Protein AF-A0A9D1UTL4-F1 (afdb_monomer_lite)

Secondary structure (DSSP, 8-state):
-HHHHHHTTTT--EEES-SS-HHHHHHHHTT-S--EEESSS---TTS-EEEETT-EEETTEEES---SHHHHHHHHH-TT-HHHHHHHHHHHHS-EEE-S--TT-HHHHHHHHHHHHHT--SSPEEEEEEHHHHT--HHHHHHHHHHHHHHHHTTTPEEEEESSHHHHHHHHHHHTTTTSTT---HHHHHHHHHHHHHHTHHHHHHHHHHHHHHHHHHHHHHHTS-EEEEEEEEE-SSSEEEEEEETTB--SSGGGSPEEE-STT-SSHHHHHHHHTS-EEEEPP-BTTB--S-SEEEEEEEEE--SSS--EEEEEEEEEESS-HHHHHTTHHHHHHHHHHHHHHHHHHHHHHHH--

Sequence (357 aa):
VAGHFLASRDRTTLATLNFDTLLETAIIREGEPYVTAVHDGSRDPGEPAVHHLHGVVFDQTAYGPVVGFTDYAELVANEEAWQRQFLSAALAHGPLLLAGTSYRDPDIRHWLHLIFRDESPENPALVTVVREGLGLDRTVFGTVDTALASEWESIGLTALQMEDLADVALVIRELQHVSRSNYRAPQDRARQVWKSHARNFTTLQDRYGESLSVDAATVGALLDVVVHRATLWIANGEGHLARWATEGVRYRDVGYLKLVPTGHDSPWIAGEAIASEEVKLKDVERDVQVSPTWQSVLAIPIFVGDGEMPDFAGAVLTFGLSESAAGLLEREETWSTVVEELSTAWSARIGNLSFKH

Structure (mmCIF, N/CA/C/O backbone):
data_AF-A0A9D1UTL4-F1
#
_entry.id   AF-A0A9D1UTL4-F1
#
loop_
_atom_site.group_PDB
_atom_site.id
_atom_site.type_symbol
_atom_site.label_atom_id
_atom_site.label_alt_id
_atom_site.label_comp_id
_atom_site.label_asym_id
_atom_site.label_entity_id
_atom_site.label_seq_id
_atom_site.pdbx_PDB_ins_code
_atom_site.Cartn_x
_atom_site.Cartn_y
_atom_site.Cartn_z
_atom_site.occupancy
_atom_site.B_iso_or_equiv
_atom_site.auth_seq_id
_atom_site.auth_comp_id
_atom_site.auth_asym_id
_atom_site.auth_atom_id
_atom_site.pdbx_PDB_model_num
ATOM 1 N N . VAL A 1 1 ? 9.389 3.029 -3.034 1.00 75.81 1 VAL A N 1
ATOM 2 C CA . VAL A 1 1 ? 10.387 2.902 -4.130 1.00 75.81 1 VAL A CA 1
ATOM 3 C C . VAL A 1 1 ? 11.743 3.468 -3.724 1.00 75.81 1 VAL A C 1
ATOM 5 O O . VAL A 1 1 ? 12.683 2.690 -3.653 1.00 75.81 1 VAL A O 1
ATOM 8 N N . ALA A 1 2 ? 11.842 4.761 -3.384 1.00 80.00 2 ALA A N 1
ATOM 9 C CA . ALA A 1 2 ? 13.098 5.409 -2.981 1.00 80.00 2 ALA A CA 1
ATOM 10 C C . ALA A 1 2 ? 13.847 4.667 -1.855 1.00 80.00 2 ALA A C 1
ATOM 12 O O . ALA A 1 2 ? 14.965 4.215 -2.077 1.00 80.00 2 ALA A O 1
ATOM 13 N N . GLY A 1 3 ? 13.209 4.414 -0.705 1.00 78.00 3 GLY A N 1
ATOM 14 C CA . GLY A 1 3 ? 13.841 3.658 0.387 1.00 78.00 3 GLY A CA 1
ATOM 15 C C . GLY A 1 3 ? 14.320 2.247 -0.005 1.00 78.00 3 GLY A C 1
ATOM 16 O O . GLY A 1 3 ? 15.385 1.817 0.427 1.00 78.00 3 GLY A O 1
ATOM 17 N N . HIS A 1 4 ? 13.595 1.544 -0.889 1.00 80.31 4 HIS A N 1
ATOM 18 C CA . HIS A 1 4 ? 14.026 0.238 -1.412 1.00 80.31 4 HIS A CA 1
ATOM 19 C C . HIS A 1 4 ? 15.287 0.362 -2.278 1.00 80.31 4 HIS A C 1
ATOM 21 O O . HIS A 1 4 ? 16.242 -0.388 -2.089 1.00 80.31 4 HIS A O 1
ATOM 27 N N . PHE A 1 5 ? 15.307 1.328 -3.201 1.00 83.25 5 PHE A N 1
ATOM 28 C CA . PHE A 1 5 ? 16.488 1.612 -4.014 1.00 83.25 5 PHE A CA 1
ATOM 29 C C . PHE A 1 5 ? 17.695 1.943 -3.135 1.00 83.25 5 PHE A C 1
ATOM 31 O O . PHE A 1 5 ? 18.770 1.382 -3.328 1.00 83.25 5 PHE A O 1
ATOM 38 N N . LEU A 1 6 ? 17.510 2.777 -2.110 1.00 81.75 6 LEU A N 1
ATOM 39 C CA . LEU A 1 6 ? 18.598 3.168 -1.219 1.00 81.75 6 LEU A CA 1
ATOM 40 C C . LEU A 1 6 ? 19.122 2.035 -0.343 1.00 81.75 6 LEU A C 1
ATOM 42 O O . LEU A 1 6 ? 20.322 2.013 -0.074 1.00 81.75 6 LEU A O 1
ATOM 46 N N . ALA A 1 7 ? 18.273 1.084 0.046 1.00 81.56 7 ALA A N 1
ATOM 47 C CA . ALA A 1 7 ? 18.686 -0.101 0.792 1.00 81.56 7 ALA A CA 1
ATOM 48 C C . ALA A 1 7 ? 19.525 -1.087 -0.044 1.00 81.56 7 ALA A C 1
ATOM 50 O O . ALA A 1 7 ? 20.218 -1.928 0.526 1.00 81.56 7 ALA A O 1
ATOM 51 N N . SER A 1 8 ? 19.458 -1.012 -1.379 1.00 80.19 8 SER A N 1
ATOM 52 C CA . SER A 1 8 ? 20.077 -1.979 -2.299 1.00 80.19 8 SER A CA 1
ATOM 53 C C . SER A 1 8 ? 20.622 -1.326 -3.580 1.00 80.19 8 SER A C 1
ATOM 55 O O . SER A 1 8 ? 20.450 -1.859 -4.672 1.00 80.19 8 SER A O 1
ATOM 57 N N . ARG A 1 9 ? 21.311 -0.184 -3.470 1.00 78.44 9 ARG A N 1
ATOM 58 C CA . ARG A 1 9 ? 21.753 0.627 -4.633 1.00 78.44 9 ARG A CA 1
ATOM 59 C C . ARG A 1 9 ? 22.612 -0.127 -5.640 1.00 78.44 9 ARG A C 1
ATOM 61 O O . ARG A 1 9 ? 22.475 0.082 -6.838 1.00 78.44 9 ARG A O 1
ATOM 68 N N . ASP A 1 10 ? 23.453 -1.033 -5.154 1.00 79.94 10 ASP A N 1
ATOM 69 C CA . ASP A 1 10 ? 24.344 -1.836 -6.000 1.00 79.94 10 ASP A CA 1
ATOM 70 C C . ASP A 1 10 ? 23.616 -2.999 -6.695 1.00 79.94 10 ASP A C 1
ATOM 72 O O . ASP A 1 10 ? 24.207 -3.733 -7.484 1.00 79.94 10 ASP A O 1
ATOM 76 N N . ARG A 1 11 ? 22.337 -3.214 -6.365 1.00 82.19 11 ARG A N 1
ATOM 77 C CA . ARG A 1 11 ? 21.529 -4.356 -6.813 1.00 82.19 11 ARG A CA 1
ATOM 78 C C . ARG A 1 11 ? 20.207 -3.951 -7.462 1.00 82.19 11 ARG A C 1
ATOM 80 O O . ARG A 1 11 ? 19.531 -4.816 -8.010 1.00 82.19 11 ARG A O 1
ATOM 87 N N . THR A 1 12 ? 19.853 -2.669 -7.415 1.00 87.62 12 THR A N 1
ATOM 88 C CA . THR A 1 12 ? 18.599 -2.133 -7.944 1.00 87.62 12 THR A CA 1
ATOM 89 C C . THR A 1 12 ? 18.900 -0.983 -8.891 1.00 87.62 12 THR A C 1
ATOM 91 O O . THR A 1 12 ? 19.588 -0.033 -8.532 1.00 87.62 12 THR A O 1
ATOM 94 N N . THR A 1 13 ? 18.339 -1.045 -10.096 1.00 90.00 13 THR A N 1
ATOM 95 C CA . THR A 1 13 ? 18.372 0.059 -11.061 1.00 90.00 13 THR A CA 1
ATOM 96 C C . THR A 1 13 ? 16.976 0.655 -11.180 1.00 90.00 13 THR A C 1
ATOM 98 O O . THR A 1 13 ? 15.998 -0.086 -11.254 1.00 90.00 13 THR A O 1
ATOM 101 N N . LEU A 1 14 ? 16.878 1.987 -11.192 1.00 92.50 14 LEU A N 1
ATOM 102 C CA . LEU A 1 14 ? 15.622 2.699 -11.412 1.00 92.50 14 LEU A CA 1
ATOM 103 C C . LEU A 1 14 ? 15.588 3.320 -12.806 1.00 92.50 14 LEU A C 1
ATOM 105 O O . LEU A 1 14 ? 16.555 3.949 -13.246 1.00 92.50 14 LEU A O 1
ATOM 109 N N . ALA A 1 15 ? 14.447 3.162 -13.465 1.00 92.75 15 ALA A N 1
ATOM 110 C CA . ALA A 1 15 ? 14.126 3.802 -14.727 1.00 92.75 15 ALA A CA 1
ATOM 111 C C . ALA A 1 15 ? 12.668 4.266 -14.721 1.00 92.75 15 ALA A C 1
ATOM 113 O O . ALA A 1 15 ? 11.835 3.703 -14.007 1.00 92.75 15 ALA A O 1
ATOM 114 N N . THR A 1 16 ? 12.368 5.288 -15.512 1.00 92.56 16 THR A N 1
ATOM 115 C CA . THR A 1 16 ? 11.032 5.859 -15.642 1.00 92.56 16 THR A CA 1
ATOM 116 C C . THR A 1 16 ? 10.752 6.281 -17.081 1.00 92.56 16 THR A C 1
ATOM 118 O O . THR A 1 16 ? 11.655 6.654 -17.832 1.00 92.56 16 THR A O 1
ATOM 121 N N . LEU A 1 17 ? 9.476 6.207 -17.452 1.00 90.19 17 LEU A N 1
ATOM 122 C CA . LEU A 1 17 ? 8.930 6.780 -18.685 1.00 90.19 17 LEU A CA 1
ATOM 123 C C . LEU A 1 17 ? 8.357 8.188 -18.444 1.00 90.19 17 LEU A C 1
ATOM 125 O O . LEU A 1 17 ? 7.954 8.857 -19.393 1.00 90.19 17 LEU A O 1
ATOM 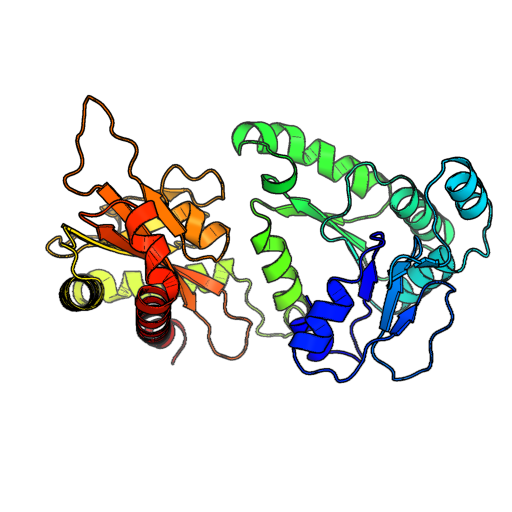129 N N . ASN A 1 18 ? 8.299 8.628 -17.181 1.00 90.81 18 ASN A N 1
ATOM 130 C CA . ASN A 1 18 ? 7.806 9.947 -16.807 1.00 90.81 18 ASN A CA 1
ATOM 131 C C . ASN A 1 18 ? 8.882 11.015 -17.013 1.00 90.81 18 ASN A C 1
ATOM 133 O O . ASN A 1 18 ? 10.076 10.780 -16.815 1.00 90.81 18 ASN A O 1
ATOM 137 N N . PHE A 1 19 ? 8.421 12.222 -17.330 1.00 92.31 19 PHE A N 1
ATOM 138 C CA . PHE A 1 19 ? 9.279 13.394 -17.466 1.00 92.31 19 PHE A CA 1
ATOM 139 C C . PHE A 1 19 ? 9.577 14.082 -16.130 1.00 92.31 19 PHE A C 1
ATOM 141 O O . PHE A 1 19 ? 10.543 14.826 -16.041 1.00 92.31 19 PHE A O 1
ATOM 148 N N . ASP A 1 20 ? 8.731 13.912 -15.113 1.00 93.38 20 ASP A N 1
ATOM 149 C CA . ASP A 1 20 ? 8.904 14.580 -13.821 1.00 93.38 20 ASP A CA 1
ATOM 150 C C . ASP A 1 20 ? 10.096 14.037 -13.021 1.00 93.38 20 ASP A C 1
ATOM 152 O O . ASP A 1 20 ? 10.583 12.942 -13.284 1.00 93.38 20 ASP A O 1
ATOM 156 N N . THR A 1 21 ? 10.529 14.799 -12.011 1.00 93.75 21 THR A N 1
ATOM 157 C CA . THR A 1 21 ? 11.628 14.415 -11.114 1.00 93.75 21 THR A CA 1
ATOM 158 C C . THR A 1 21 ? 11.151 13.936 -9.735 1.00 93.75 21 THR A C 1
ATOM 160 O O . THR A 1 21 ? 11.757 14.245 -8.694 1.00 93.75 21 THR A O 1
ATOM 163 N N . LEU A 1 22 ? 9.990 13.268 -9.668 1.00 94.25 22 LEU A N 1
ATOM 164 C CA . LEU A 1 22 ? 9.414 12.830 -8.391 1.00 94.25 22 LEU A CA 1
ATOM 165 C C . LEU A 1 22 ? 10.248 11.725 -7.728 1.00 94.25 22 LEU A C 1
ATOM 167 O O . LEU A 1 22 ? 10.332 11.692 -6.498 1.00 94.25 22 LEU A O 1
ATOM 171 N N . LEU A 1 23 ? 10.889 10.850 -8.511 1.00 93.31 23 LEU A N 1
ATOM 172 C CA . LEU A 1 23 ? 11.733 9.769 -7.989 1.00 93.31 23 LEU A CA 1
ATOM 173 C C . LEU A 1 23 ? 13.007 10.313 -7.338 1.00 93.31 23 LEU A C 1
ATOM 175 O O . LEU A 1 23 ? 13.332 9.928 -6.216 1.00 93.31 23 LEU A O 1
ATOM 179 N N . GLU A 1 24 ? 13.682 11.250 -7.993 1.00 94.56 24 GLU A N 1
ATOM 180 C CA . GLU A 1 24 ? 14.863 11.963 -7.501 1.00 94.56 24 GLU A CA 1
ATOM 181 C C . GLU A 1 24 ? 14.506 12.727 -6.233 1.00 94.56 24 GLU A C 1
ATOM 183 O O . GLU A 1 24 ? 15.188 12.604 -5.219 1.00 94.56 24 GLU A O 1
ATOM 188 N N . THR A 1 25 ? 13.389 13.462 -6.259 1.00 93.81 25 THR A N 1
ATOM 189 C CA . THR A 1 25 ? 12.901 14.211 -5.095 1.00 93.81 25 THR A CA 1
ATOM 190 C C . THR A 1 25 ? 12.644 13.282 -3.910 1.00 93.81 25 THR A C 1
ATOM 192 O O . THR A 1 25 ? 13.018 13.606 -2.783 1.00 93.81 25 THR A O 1
ATOM 195 N N . ALA A 1 26 ? 12.022 12.123 -4.143 1.00 92.81 26 ALA A N 1
ATOM 196 C CA . ALA A 1 26 ? 11.783 11.133 -3.100 1.00 92.81 26 ALA A CA 1
ATOM 197 C C . ALA A 1 26 ? 13.098 10.558 -2.553 1.00 92.81 26 ALA A C 1
ATOM 199 O O . ALA A 1 26 ? 13.258 10.461 -1.343 1.00 92.81 26 ALA A O 1
ATOM 200 N N . ILE A 1 27 ? 14.059 10.230 -3.417 1.00 92.25 27 ILE A N 1
ATOM 201 C CA . ILE A 1 27 ? 15.370 9.717 -3.002 1.00 92.25 27 ILE A CA 1
ATOM 202 C C . ILE A 1 27 ? 16.149 10.752 -2.175 1.00 92.25 27 ILE A C 1
ATOM 204 O O . ILE A 1 27 ? 16.712 10.406 -1.137 1.00 92.25 27 ILE A O 1
ATOM 208 N N . ILE A 1 28 ? 16.142 12.020 -2.586 1.00 93.19 28 ILE A N 1
ATOM 209 C CA . ILE A 1 28 ? 16.798 13.107 -1.847 1.00 93.19 28 ILE A CA 1
ATOM 210 C C . ILE A 1 28 ? 16.155 13.284 -0.464 1.00 93.19 28 ILE A C 1
ATOM 212 O O . ILE A 1 28 ? 16.852 13.422 0.540 1.00 93.19 28 ILE A O 1
ATOM 216 N N . ARG A 1 29 ? 14.819 13.221 -0.379 1.00 92.88 29 ARG A N 1
ATOM 217 C CA . ARG A 1 29 ? 14.088 13.298 0.901 1.00 92.88 29 ARG A CA 1
ATOM 218 C C . ARG A 1 29 ? 14.409 12.146 1.854 1.00 92.88 29 ARG A C 1
ATOM 220 O O . ARG A 1 29 ? 14.401 12.358 3.060 1.00 92.88 29 ARG A O 1
ATOM 227 N N . GLU A 1 30 ? 14.714 10.965 1.326 1.00 89.44 30 GLU A N 1
ATOM 228 C CA . GLU A 1 30 ? 15.122 9.784 2.103 1.00 89.44 30 GLU A CA 1
ATOM 229 C C . GLU A 1 30 ? 16.583 9.851 2.595 1.00 89.44 30 GLU A C 1
ATOM 231 O O . GLU A 1 30 ? 17.040 8.962 3.313 1.00 89.44 30 GLU A O 1
ATOM 236 N N . GLY A 1 31 ? 17.323 10.911 2.249 1.00 88.62 31 GLY A N 1
ATOM 237 C CA . GLY A 1 31 ? 18.634 11.211 2.826 1.00 88.62 31 GLY A CA 1
ATOM 238 C C . GLY A 1 31 ? 19.794 11.235 1.836 1.00 88.62 31 GLY A C 1
ATOM 239 O O . GLY A 1 31 ? 20.930 11.439 2.265 1.00 88.62 31 GLY A O 1
ATOM 240 N N . GLU A 1 32 ? 19.545 11.063 0.535 1.00 90.38 32 GLU A N 1
ATOM 241 C CA . GLU A 1 32 ? 20.601 11.252 -0.459 1.00 90.38 32 GLU A CA 1
ATOM 242 C C . GLU A 1 32 ? 20.912 12.725 -0.719 1.00 90.38 32 GLU A C 1
ATOM 244 O O . GLU A 1 32 ? 19.997 13.529 -0.892 1.00 90.38 32 GLU A O 1
ATOM 249 N N . PRO A 1 33 ? 22.200 13.101 -0.816 1.00 89.25 33 PRO A N 1
ATOM 250 C CA . PRO A 1 33 ? 22.572 14.485 -1.080 1.00 89.25 33 PRO A CA 1
ATOM 251 C C . PRO A 1 33 ? 22.254 14.918 -2.517 1.00 89.25 33 PRO A C 1
ATOM 253 O O . PRO A 1 33 ? 21.989 16.096 -2.750 1.00 89.25 33 PRO A O 1
ATOM 256 N N . TYR A 1 34 ? 22.308 13.993 -3.478 1.00 90.44 34 TYR A N 1
ATOM 257 C CA . TYR A 1 34 ? 22.000 14.235 -4.885 1.00 90.44 34 TYR A CA 1
ATOM 258 C C . TYR A 1 34 ? 21.616 12.927 -5.588 1.00 90.44 34 TYR A C 1
ATOM 260 O O . TYR A 1 34 ? 21.929 11.841 -5.101 1.00 90.44 34 TYR A O 1
ATOM 268 N N . VAL A 1 35 ? 20.945 13.046 -6.735 1.00 91.94 35 VAL A N 1
ATOM 269 C CA . VAL A 1 35 ? 20.617 11.946 -7.655 1.00 91.94 35 VAL A CA 1
ATOM 270 C C . VAL A 1 35 ? 20.725 12.464 -9.078 1.00 91.94 35 VAL A C 1
ATOM 272 O O . VAL A 1 35 ? 20.252 13.563 -9.370 1.00 91.94 35 VAL A O 1
ATOM 275 N N . THR A 1 36 ? 21.324 11.672 -9.958 1.00 91.94 36 THR A N 1
ATOM 276 C CA . THR A 1 36 ? 21.498 12.026 -11.367 1.00 91.94 36 THR A CA 1
ATOM 277 C C . THR A 1 36 ? 20.296 11.557 -12.190 1.00 91.94 36 THR A C 1
ATOM 279 O O . THR A 1 36 ? 19.975 10.368 -12.212 1.00 91.94 36 THR A O 1
ATOM 282 N N . ALA A 1 37 ? 19.645 12.485 -12.894 1.00 92.56 37 ALA A N 1
ATOM 283 C CA . ALA A 1 37 ? 18.620 12.175 -13.889 1.00 92.56 37 ALA A CA 1
ATOM 284 C C . ALA A 1 37 ? 19.293 11.870 -15.239 1.00 92.56 37 ALA A C 1
ATOM 286 O O . ALA A 1 37 ? 19.763 12.773 -15.932 1.00 92.56 37 ALA A O 1
ATOM 287 N N . VAL A 1 38 ? 19.373 10.592 -15.603 1.00 92.06 38 VAL A N 1
ATOM 288 C CA . VAL A 1 38 ? 20.045 10.118 -16.824 1.00 92.06 38 VAL A CA 1
ATOM 289 C C . VAL A 1 38 ? 19.049 10.109 -17.979 1.00 92.06 38 VAL A C 1
ATOM 291 O O . VAL A 1 38 ? 18.067 9.376 -17.926 1.00 92.06 38 VAL A O 1
ATOM 294 N N . HIS A 1 39 ? 19.302 10.881 -19.037 1.00 90.50 39 HIS A N 1
ATOM 295 C CA . HIS A 1 39 ? 18.394 11.002 -20.193 1.00 90.50 39 HIS A CA 1
ATOM 296 C C . HIS A 1 39 ? 19.061 10.717 -21.553 1.00 90.50 39 HIS A C 1
ATOM 298 O O . HIS A 1 39 ? 18.413 10.809 -22.594 1.00 90.50 39 HIS A O 1
ATOM 304 N N . ASP A 1 40 ? 20.356 10.406 -21.573 1.00 86.56 40 ASP A N 1
ATOM 305 C CA . ASP A 1 40 ? 21.143 10.161 -22.792 1.00 86.56 40 ASP A CA 1
ATOM 306 C C . ASP A 1 40 ? 21.878 8.808 -22.779 1.00 86.56 40 ASP A C 1
ATOM 308 O O . ASP A 1 40 ? 22.707 8.531 -23.644 1.00 86.56 40 ASP A O 1
ATOM 312 N N . GLY A 1 41 ? 21.578 7.962 -21.789 1.00 81.44 41 GLY A N 1
ATOM 313 C CA . GLY A 1 41 ? 22.221 6.665 -21.588 1.00 81.44 41 GLY A CA 1
ATOM 314 C C . GLY A 1 41 ? 23.618 6.729 -20.967 1.00 81.44 41 GLY A C 1
ATOM 315 O O . GLY A 1 41 ? 24.204 5.677 -20.708 1.00 81.44 41 GLY A O 1
ATOM 316 N N . SER A 1 42 ? 24.153 7.921 -20.688 1.00 81.81 42 SER A N 1
ATOM 317 C CA . SER A 1 42 ? 25.437 8.081 -20.010 1.00 81.81 42 SER A CA 1
ATOM 318 C C . SER A 1 42 ? 25.245 8.196 -18.494 1.00 81.81 42 SER A C 1
ATOM 320 O O . SER A 1 42 ? 24.465 9.004 -17.996 1.00 81.81 42 SER A O 1
ATOM 322 N N . ARG A 1 43 ? 25.939 7.339 -17.738 1.00 80.44 43 ARG A N 1
ATOM 323 C CA . ARG A 1 43 ? 25.925 7.346 -16.271 1.00 80.44 43 ARG A CA 1
ATOM 324 C C . ARG A 1 43 ? 27.345 7.238 -15.739 1.00 80.44 43 ARG A C 1
ATOM 326 O O . ARG A 1 43 ? 28.087 6.342 -16.146 1.00 80.44 43 ARG A O 1
ATOM 333 N N . ASP A 1 44 ? 27.664 8.071 -14.755 1.00 74.38 44 ASP A N 1
ATOM 334 C CA . ASP A 1 44 ? 28.883 7.919 -13.971 1.00 74.38 44 ASP A CA 1
ATOM 335 C C . ASP A 1 44 ? 28.767 6.714 -13.010 1.00 74.38 44 ASP A C 1
ATOM 337 O O . ASP A 1 44 ? 27.796 6.597 -12.248 1.00 74.38 44 ASP A O 1
ATOM 341 N N . PRO A 1 45 ? 29.721 5.761 -13.044 1.00 74.19 45 PRO A N 1
ATOM 342 C CA . PRO A 1 45 ? 29.671 4.581 -12.189 1.00 74.19 45 PRO A CA 1
ATOM 343 C C . PRO A 1 45 ? 29.647 4.941 -10.699 1.00 74.19 45 PRO A C 1
ATOM 345 O O . PRO A 1 45 ? 30.464 5.723 -10.223 1.00 74.19 45 PRO A O 1
ATOM 348 N N . GLY A 1 46 ? 28.754 4.299 -9.942 1.00 74.00 46 GLY A N 1
ATOM 349 C CA . GLY A 1 46 ? 28.675 4.449 -8.484 1.00 74.00 46 GLY A CA 1
ATOM 350 C C . GLY A 1 46 ? 27.812 5.614 -7.990 1.00 74.00 46 GLY A C 1
ATOM 351 O O . GLY A 1 46 ? 27.538 5.678 -6.794 1.00 74.00 46 GLY A O 1
ATOM 352 N N . GLU A 1 47 ? 27.320 6.485 -8.874 1.00 84.25 47 GLU A N 1
ATOM 353 C CA . GLU A 1 47 ? 26.396 7.557 -8.486 1.00 84.25 47 GLU A CA 1
ATOM 354 C C . GLU A 1 47 ? 24.935 7.080 -8.498 1.00 84.25 47 GLU A C 1
ATOM 356 O O . GLU A 1 47 ? 24.549 6.323 -9.401 1.00 84.25 47 GLU A O 1
ATOM 361 N N . PRO A 1 48 ? 24.096 7.481 -7.524 1.00 87.00 48 PRO A N 1
ATOM 362 C CA . PRO A 1 48 ? 22.667 7.185 -7.552 1.00 87.00 48 PRO A CA 1
ATOM 363 C C . PRO A 1 48 ? 22.023 7.865 -8.764 1.00 87.00 48 PRO A C 1
ATOM 365 O O . PRO A 1 48 ? 22.159 9.072 -8.956 1.00 87.00 48 PRO A O 1
ATOM 368 N N . ALA A 1 49 ? 21.316 7.085 -9.581 1.00 92.12 49 ALA A N 1
ATOM 369 C CA . ALA A 1 49 ? 20.761 7.567 -10.837 1.00 92.12 49 ALA A CA 1
ATOM 370 C C . ALA A 1 49 ? 19.370 6.999 -11.116 1.00 92.12 49 ALA A C 1
ATOM 372 O O . ALA A 1 49 ? 19.079 5.841 -10.794 1.00 92.12 49 ALA A O 1
ATOM 373 N N . VAL A 1 50 ? 18.552 7.809 -11.778 1.00 94.12 50 VAL A N 1
ATOM 374 C CA . VAL A 1 50 ? 17.254 7.430 -12.339 1.00 94.12 50 VAL A CA 1
ATOM 375 C C . VAL A 1 50 ? 17.331 7.622 -13.851 1.00 94.12 50 VAL A C 1
ATOM 377 O O . VAL A 1 50 ? 17.722 8.682 -14.332 1.00 94.12 50 VAL A O 1
ATOM 380 N N . HIS A 1 51 ? 16.996 6.579 -14.608 1.00 94.25 51 HIS A N 1
ATOM 381 C CA . HIS A 1 51 ? 17.096 6.592 -16.068 1.00 94.25 51 HIS A CA 1
ATOM 382 C C . HIS A 1 51 ? 15.749 6.988 -16.682 1.00 94.25 51 HIS A C 1
ATOM 384 O O . HIS A 1 51 ? 14.784 6.228 -16.614 1.00 94.25 51 HIS A O 1
ATOM 390 N N . HIS A 1 52 ? 15.676 8.164 -17.294 1.00 94.06 52 HIS A N 1
ATOM 391 C CA . HIS A 1 52 ? 14.493 8.677 -17.977 1.00 94.06 52 HIS A CA 1
ATOM 392 C C . HIS A 1 52 ? 14.497 8.258 -19.444 1.00 94.06 52 HIS A C 1
ATOM 394 O O . HIS A 1 52 ? 15.121 8.901 -20.289 1.00 94.06 52 HIS A O 1
ATOM 400 N N . LEU A 1 53 ? 13.780 7.184 -19.769 1.00 91.56 53 LEU A N 1
ATOM 401 C CA . LEU A 1 53 ? 13.787 6.622 -21.124 1.00 91.56 53 LEU A CA 1
ATOM 402 C C . LEU A 1 53 ? 13.091 7.542 -22.147 1.00 91.56 53 LEU A C 1
ATOM 404 O O . LEU A 1 53 ? 13.420 7.495 -23.332 1.00 91.56 53 LEU A O 1
ATOM 408 N N . HIS A 1 54 ? 12.178 8.405 -21.687 1.00 90.31 54 HIS A N 1
ATOM 409 C CA . HIS A 1 54 ? 11.511 9.436 -22.496 1.00 90.31 54 HIS A CA 1
ATOM 410 C C . HIS A 1 54 ? 12.097 10.840 -22.305 1.00 90.31 54 HIS A C 1
ATOM 412 O O . HIS A 1 54 ? 11.532 11.814 -22.796 1.00 90.31 54 HIS A O 1
ATOM 418 N N . GLY A 1 55 ? 13.223 10.965 -21.605 1.00 90.94 55 GLY A N 1
ATOM 419 C CA . GLY A 1 55 ? 13.769 12.260 -21.219 1.00 90.94 55 GLY A CA 1
ATOM 420 C C . GLY A 1 55 ? 13.121 12.841 -19.963 1.00 90.94 55 GLY A C 1
ATOM 421 O O . GLY A 1 55 ? 12.198 12.273 -19.380 1.00 90.94 55 GLY A O 1
ATOM 422 N N . VAL A 1 56 ? 13.643 13.982 -19.524 1.00 93.94 56 VAL A N 1
ATOM 423 C CA . VAL A 1 56 ? 13.333 14.584 -18.219 1.00 93.94 56 VAL A CA 1
ATOM 424 C C . VAL A 1 56 ? 12.980 16.060 -18.365 1.00 93.94 56 VAL A C 1
ATOM 426 O O . VAL A 1 56 ? 13.534 16.771 -19.203 1.00 93.94 56 VAL A O 1
ATOM 429 N N . VAL A 1 57 ? 12.053 16.532 -17.541 1.00 92.31 57 VAL A N 1
ATOM 430 C CA . VAL A 1 57 ? 11.697 17.937 -17.375 1.00 92.31 57 VAL A CA 1
ATOM 431 C C . VAL A 1 57 ? 12.130 18.370 -15.983 1.00 92.31 57 VAL A C 1
ATOM 433 O O . VAL A 1 57 ? 11.553 17.963 -14.978 1.00 92.31 57 VAL A O 1
ATOM 436 N N . PHE A 1 58 ? 13.133 19.237 -15.935 1.00 86.88 58 PHE A N 1
ATOM 437 C CA . PHE A 1 58 ? 13.684 19.789 -14.703 1.00 86.88 58 PHE A CA 1
ATOM 438 C C . PHE A 1 58 ? 13.934 21.289 -14.884 1.00 86.88 58 PHE A C 1
ATOM 440 O O . PHE A 1 58 ? 14.305 21.727 -15.971 1.00 86.88 58 PHE A O 1
ATOM 447 N N . ASP A 1 59 ? 13.662 22.094 -13.851 1.00 83.38 59 ASP A N 1
ATOM 448 C CA . ASP A 1 59 ? 13.795 23.560 -13.890 1.00 83.38 59 ASP A CA 1
ATOM 449 C C . ASP A 1 59 ? 13.147 24.214 -15.128 1.00 83.38 59 ASP A C 1
ATOM 451 O O . ASP A 1 59 ? 13.725 25.064 -15.804 1.00 83.38 59 ASP A O 1
ATOM 455 N N . GLN A 1 60 ? 11.914 23.792 -15.443 1.00 83.88 60 GLN A N 1
ATOM 456 C CA . GLN A 1 60 ? 11.130 24.263 -16.601 1.00 83.88 60 GLN A CA 1
ATOM 457 C C . GLN A 1 60 ? 11.784 23.996 -17.971 1.00 83.88 60 GLN A C 1
ATOM 459 O O . GLN A 1 60 ? 11.336 24.535 -18.983 1.00 83.88 60 GLN A O 1
ATOM 464 N N . THR A 1 61 ? 12.812 23.147 -18.022 1.00 88.12 61 THR A N 1
ATOM 465 C CA . THR A 1 61 ? 13.544 22.785 -19.237 1.00 88.12 61 THR A CA 1
ATOM 466 C C . THR A 1 61 ? 13.383 21.294 -19.514 1.00 88.12 61 THR A C 1
ATOM 468 O O . THR A 1 61 ? 13.485 20.475 -18.605 1.00 88.12 61 THR A O 1
ATOM 471 N N . ALA A 1 62 ? 13.109 20.937 -20.771 1.00 89.75 62 ALA A N 1
ATOM 472 C CA . ALA A 1 62 ? 12.999 19.549 -21.212 1.00 89.75 62 ALA A CA 1
ATOM 473 C C . ALA A 1 62 ? 14.316 19.078 -21.847 1.00 89.75 62 ALA A C 1
ATOM 475 O O . ALA A 1 62 ? 14.849 19.745 -22.736 1.00 89.75 62 ALA A O 1
ATOM 476 N N . TYR A 1 63 ? 14.802 17.914 -21.428 1.00 88.81 63 TYR A N 1
ATOM 477 C CA . TYR A 1 63 ? 16.044 17.300 -21.889 1.00 88.81 63 TYR A CA 1
ATOM 478 C C . TYR A 1 63 ? 15.746 15.952 -22.544 1.00 88.81 63 TYR A C 1
ATOM 480 O O . TYR A 1 63 ? 15.208 15.052 -21.903 1.00 88.81 63 TYR A O 1
ATOM 488 N N . GLY A 1 64 ? 16.074 15.838 -23.836 1.00 82.62 64 GLY A N 1
ATOM 489 C CA . GLY A 1 64 ? 15.809 14.644 -24.647 1.00 82.62 64 GLY A CA 1
ATOM 490 C C . GLY A 1 64 ? 14.346 14.172 -24.657 1.00 82.62 64 GLY A C 1
ATOM 491 O O . GLY A 1 64 ? 14.140 12.965 -24.552 1.00 82.62 64 GLY A O 1
ATOM 492 N N . PRO A 1 65 ? 13.336 15.067 -24.728 1.00 86.31 65 PRO A N 1
ATOM 493 C CA . PRO A 1 65 ? 11.947 14.661 -24.572 1.00 86.31 65 PRO A CA 1
ATOM 494 C C . PRO A 1 65 ? 11.484 13.801 -25.753 1.00 86.31 65 PRO A C 1
ATOM 496 O O . PRO A 1 65 ? 11.612 14.202 -26.909 1.00 86.31 65 PRO A O 1
ATOM 499 N N . VAL A 1 66 ? 10.891 12.652 -25.445 1.00 84.00 66 VAL A N 1
ATOM 500 C CA . VAL A 1 66 ? 10.234 11.759 -26.403 1.00 84.00 66 VAL A CA 1
ATOM 501 C C . VAL A 1 66 ? 8.729 11.901 -26.213 1.00 84.00 66 VAL A C 1
ATOM 503 O O . VAL A 1 66 ? 8.182 11.406 -25.231 1.00 84.00 66 VAL A O 1
ATOM 506 N N . VAL A 1 67 ? 8.059 12.633 -27.106 1.00 80.19 67 VAL A N 1
ATOM 507 C CA . VAL A 1 67 ? 6.656 13.048 -26.889 1.00 80.19 67 VAL A CA 1
ATOM 508 C C . VAL A 1 67 ? 5.768 12.701 -28.077 1.00 80.19 67 VAL A C 1
ATOM 510 O O . VAL A 1 67 ? 4.586 12.390 -27.910 1.00 80.19 67 VAL A O 1
ATOM 513 N N . GLY A 1 68 ? 6.297 12.821 -29.294 1.00 78.12 68 GLY A N 1
ATOM 514 C CA . GLY A 1 68 ? 5.532 12.674 -30.523 1.00 78.12 68 GLY A CA 1
ATOM 515 C C . GLY A 1 68 ? 5.663 11.294 -31.158 1.00 78.12 68 GLY A C 1
ATOM 516 O O . GLY A 1 68 ? 6.679 10.623 -31.038 1.00 78.12 68 GLY A O 1
ATOM 517 N N . PHE A 1 69 ? 4.657 10.922 -31.957 1.00 74.94 69 PHE A N 1
ATOM 518 C CA . PHE A 1 69 ? 4.673 9.710 -32.790 1.00 74.94 69 PHE A CA 1
ATOM 519 C C . PHE A 1 69 ? 5.945 9.563 -33.638 1.00 74.94 69 PHE A C 1
ATOM 521 O O . PHE A 1 69 ? 6.429 8.452 -33.821 1.00 74.94 69 PHE A O 1
ATOM 528 N N . THR A 1 70 ? 6.485 10.669 -34.157 1.00 80.50 70 THR A N 1
ATOM 529 C CA . THR A 1 70 ? 7.727 10.653 -34.939 1.00 80.50 70 THR A CA 1
ATOM 530 C C . THR A 1 70 ? 8.929 10.268 -34.081 1.00 80.50 70 THR A C 1
ATOM 532 O O . THR A 1 70 ? 9.680 9.392 -34.493 1.00 80.50 70 THR A O 1
ATOM 535 N N . ASP A 1 71 ? 9.065 10.847 -32.883 1.00 79.88 71 ASP A N 1
ATOM 536 C CA . ASP A 1 71 ? 10.150 10.522 -31.947 1.00 79.88 71 ASP A CA 1
ATOM 537 C C . ASP A 1 71 ? 10.098 9.031 -31.576 1.00 79.88 71 ASP A C 1
ATOM 539 O O . ASP A 1 71 ? 11.113 8.335 -31.591 1.00 79.88 71 ASP A O 1
ATOM 543 N N . TYR A 1 72 ? 8.888 8.516 -31.334 1.00 76.94 72 TYR A N 1
ATOM 544 C CA . TYR A 1 72 ? 8.651 7.097 -31.071 1.00 76.94 72 TYR A CA 1
ATOM 545 C C . TYR A 1 72 ? 9.032 6.217 -32.262 1.00 76.94 72 TYR A C 1
ATOM 547 O O . TYR A 1 72 ? 9.752 5.234 -32.104 1.00 76.94 72 TYR A O 1
ATOM 555 N N . ALA A 1 73 ? 8.592 6.571 -33.472 1.00 78.44 73 ALA A N 1
ATOM 556 C CA . ALA A 1 73 ? 8.915 5.817 -34.678 1.00 78.44 73 ALA A CA 1
ATOM 557 C C . ALA A 1 73 ? 10.428 5.787 -34.951 1.00 78.44 73 ALA A C 1
ATOM 559 O O . ALA A 1 73 ? 10.948 4.751 -35.365 1.00 78.44 73 ALA A O 1
ATOM 560 N N . GLU A 1 74 ? 11.135 6.890 -34.697 1.00 83.19 74 GLU A N 1
ATOM 561 C CA . GLU A 1 74 ? 12.591 6.975 -34.826 1.00 83.19 74 GLU A CA 1
ATOM 562 C C . GLU A 1 74 ? 13.310 6.115 -33.781 1.00 83.19 74 GLU A C 1
ATOM 564 O O . GLU A 1 74 ? 14.216 5.360 -34.137 1.00 83.19 74 GLU A O 1
ATOM 569 N N . LEU A 1 75 ? 12.882 6.156 -32.516 1.00 81.38 75 LEU A N 1
ATOM 570 C CA . LEU A 1 75 ? 13.456 5.324 -31.452 1.00 81.38 75 LEU A CA 1
ATOM 571 C C . LEU A 1 75 ? 13.203 3.836 -31.663 1.00 81.38 75 LEU A C 1
ATOM 573 O O . LEU A 1 75 ? 14.086 3.020 -31.421 1.00 81.38 75 LEU A O 1
ATOM 577 N N . VAL A 1 76 ? 12.005 3.476 -32.117 1.00 77.75 76 VAL A N 1
ATOM 578 C CA . VAL A 1 76 ? 11.636 2.092 -32.427 1.00 77.75 76 VAL A CA 1
ATOM 579 C C . VAL A 1 76 ? 12.418 1.569 -33.634 1.00 77.75 76 VAL A C 1
ATOM 581 O O . VAL A 1 76 ? 12.854 0.419 -33.629 1.00 77.75 76 VAL A O 1
ATOM 584 N N . ALA A 1 77 ? 12.623 2.397 -34.660 1.00 81.50 77 ALA A N 1
ATOM 585 C CA . ALA A 1 77 ? 13.406 2.019 -35.835 1.00 81.50 77 ALA A CA 1
ATOM 586 C C . ALA A 1 77 ? 14.917 1.947 -35.555 1.00 81.50 77 ALA A C 1
ATOM 588 O O . ALA A 1 77 ? 15.646 1.294 -36.305 1.00 81.50 77 ALA A O 1
ATOM 589 N N . ASN A 1 78 ? 15.398 2.618 -34.507 1.00 84.19 78 A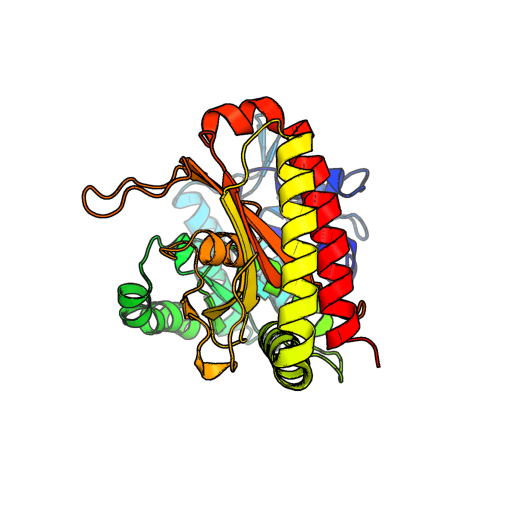SN A N 1
ATOM 590 C CA . ASN A 1 78 ? 16.804 2.629 -34.139 1.00 84.19 78 ASN A CA 1
ATOM 591 C C . ASN A 1 78 ? 17.160 1.437 -33.236 1.00 84.19 78 ASN A C 1
ATOM 593 O O . ASN A 1 78 ? 16.986 1.477 -32.019 1.00 84.19 78 ASN A O 1
ATOM 597 N N . GLU A 1 79 ? 17.734 0.386 -33.825 1.00 78.50 79 GLU A N 1
ATOM 598 C CA . GLU A 1 79 ? 18.225 -0.782 -33.077 1.00 78.50 79 GLU A CA 1
ATOM 599 C C . GLU A 1 79 ? 19.319 -0.431 -32.054 1.00 78.50 79 GLU A C 1
ATOM 601 O O . GLU A 1 79 ? 19.475 -1.137 -31.057 1.00 78.50 79 GLU A O 1
ATOM 606 N N . GLU A 1 80 ? 20.036 0.677 -32.259 1.00 85.00 80 GLU A N 1
ATOM 607 C CA . GLU A 1 80 ? 21.079 1.177 -31.361 1.00 85.00 80 GLU A CA 1
ATOM 608 C C . GLU A 1 80 ? 20.557 2.198 -30.334 1.00 85.00 80 GLU A C 1
ATOM 610 O O . GLU A 1 80 ? 21.351 2.839 -29.645 1.00 85.00 80 GLU A O 1
ATOM 615 N N . ALA A 1 81 ? 19.235 2.362 -30.197 1.00 88.81 81 ALA A N 1
ATOM 616 C CA . ALA A 1 81 ? 18.657 3.229 -29.175 1.00 88.81 81 ALA A CA 1
ATOM 617 C C . ALA A 1 81 ? 19.129 2.807 -27.774 1.00 88.81 81 ALA A C 1
ATOM 619 O O . ALA A 1 81 ? 18.973 1.651 -27.361 1.00 88.81 81 ALA A O 1
ATOM 620 N N . TRP A 1 82 ? 19.682 3.760 -27.018 1.00 91.00 82 TRP A N 1
ATOM 621 C CA . TRP A 1 82 ? 20.249 3.486 -25.698 1.00 91.00 82 TRP A CA 1
ATOM 622 C C . TRP A 1 82 ? 19.198 2.929 -24.734 1.00 91.00 82 TRP A C 1
ATOM 624 O O . TRP A 1 82 ? 19.538 2.111 -23.889 1.00 91.00 82 TRP A O 1
ATOM 634 N N . GLN A 1 83 ? 17.923 3.304 -24.883 1.00 91.19 83 GLN A N 1
ATOM 635 C CA . GLN A 1 83 ? 16.817 2.795 -24.070 1.00 91.19 83 GLN A CA 1
ATOM 636 C C . GLN A 1 83 ? 16.673 1.278 -24.212 1.00 91.19 83 GLN A C 1
ATOM 638 O O . GLN A 1 83 ? 16.563 0.564 -23.214 1.00 91.19 83 GLN A O 1
ATOM 643 N N . ARG A 1 84 ? 16.728 0.767 -25.450 1.00 90.00 84 ARG A N 1
ATOM 644 C CA . ARG A 1 84 ? 16.683 -0.675 -25.719 1.00 90.00 84 ARG A CA 1
ATOM 645 C C . ARG A 1 84 ? 17.914 -1.365 -25.138 1.00 90.00 84 ARG A C 1
ATOM 647 O O . ARG A 1 84 ? 17.769 -2.376 -24.456 1.00 90.00 84 ARG A O 1
ATOM 654 N N . GLN A 1 85 ? 19.107 -0.816 -25.376 1.00 91.19 85 GLN A N 1
ATOM 655 C CA . GLN A 1 85 ? 20.358 -1.375 -24.849 1.00 91.19 85 GLN A CA 1
ATOM 656 C C . GLN A 1 85 ? 20.362 -1.406 -23.318 1.00 91.19 85 GLN A C 1
ATOM 658 O O . GLN A 1 85 ? 20.769 -2.396 -22.717 1.00 91.19 85 GLN A O 1
ATOM 663 N N . PHE A 1 86 ? 19.853 -0.350 -22.687 1.00 92.25 86 PHE A N 1
ATOM 664 C CA . PHE A 1 86 ? 19.693 -0.245 -21.246 1.00 92.25 86 PHE A CA 1
ATOM 665 C C . PHE A 1 86 ? 18.744 -1.320 -20.706 1.00 92.25 86 PHE A C 1
ATOM 667 O O . PHE A 1 86 ? 19.096 -2.009 -19.752 1.00 92.25 86 PHE A O 1
ATOM 674 N N . LEU A 1 87 ? 17.572 -1.511 -21.323 1.00 92.31 87 LEU A N 1
ATOM 675 C CA . LEU A 1 87 ? 16.609 -2.538 -20.908 1.00 92.31 87 LEU A CA 1
ATOM 676 C C . LEU A 1 87 ? 17.152 -3.959 -21.110 1.00 92.31 87 LEU A C 1
ATOM 678 O O . LEU A 1 87 ? 17.005 -4.795 -20.219 1.00 92.31 87 LEU A O 1
ATOM 682 N N . SER A 1 88 ? 17.806 -4.221 -22.244 1.00 92.12 88 SER A N 1
ATOM 683 C CA . SER A 1 88 ? 18.486 -5.494 -22.519 1.00 92.12 88 SER A CA 1
ATOM 684 C C . SER A 1 88 ? 19.563 -5.774 -21.466 1.00 92.12 88 SER A C 1
ATOM 686 O O . SER A 1 88 ? 19.551 -6.823 -20.817 1.00 92.12 88 SER A O 1
ATOM 688 N N . ALA A 1 89 ? 20.433 -4.795 -21.198 1.00 90.88 89 ALA A N 1
ATOM 689 C CA . ALA A 1 89 ? 21.453 -4.906 -20.165 1.00 90.88 89 ALA A CA 1
ATOM 690 C C . ALA A 1 89 ? 20.832 -5.126 -18.778 1.00 90.88 89 ALA A C 1
ATOM 692 O O . ALA A 1 89 ? 21.301 -5.989 -18.041 1.00 90.88 89 ALA A O 1
ATOM 693 N N . ALA A 1 90 ? 19.766 -4.411 -18.414 1.00 90.69 90 ALA A N 1
ATOM 694 C CA . ALA A 1 90 ? 19.083 -4.601 -17.136 1.00 90.69 90 ALA A CA 1
ATOM 695 C C . ALA A 1 90 ? 18.544 -6.036 -16.987 1.00 90.69 90 ALA A C 1
ATOM 697 O O . ALA A 1 90 ? 18.798 -6.680 -15.967 1.00 90.69 90 ALA A O 1
ATOM 698 N N . LEU A 1 91 ? 17.894 -6.567 -18.027 1.00 92.31 91 LEU A N 1
ATOM 699 C CA . LEU A 1 91 ? 17.383 -7.942 -18.068 1.00 92.31 91 LEU A CA 1
ATOM 700 C C . LEU A 1 91 ? 18.487 -9.005 -18.072 1.00 92.31 91 LEU A C 1
ATOM 702 O O . LEU A 1 91 ? 18.254 -10.129 -17.634 1.00 92.31 91 LEU A O 1
ATOM 706 N N . ALA A 1 92 ? 19.703 -8.683 -18.506 1.00 90.56 92 ALA A N 1
ATOM 707 C CA . ALA A 1 92 ? 20.842 -9.586 -18.352 1.00 90.56 92 ALA A CA 1
ATOM 708 C C . ALA A 1 92 ? 21.315 -9.698 -16.887 1.00 90.56 92 ALA A C 1
ATOM 710 O O . ALA A 1 92 ? 21.865 -10.727 -16.497 1.00 90.56 92 ALA A O 1
ATOM 711 N N . HIS A 1 93 ? 21.091 -8.669 -16.063 1.00 87.88 93 HIS A N 1
ATOM 712 C CA . HIS A 1 93 ? 21.590 -8.609 -14.682 1.00 87.88 93 HIS A CA 1
ATOM 713 C C . HIS A 1 93 ? 20.548 -8.990 -13.623 1.00 87.88 93 HIS A C 1
ATOM 715 O O . HIS A 1 93 ? 20.924 -9.341 -12.502 1.00 87.88 93 HIS A O 1
ATOM 721 N N . GLY A 1 94 ? 19.255 -8.934 -13.941 1.00 88.69 94 GLY A N 1
ATOM 722 C CA . GLY A 1 94 ? 18.209 -9.320 -13.003 1.00 88.69 94 GLY A CA 1
ATOM 723 C C . GLY A 1 94 ? 16.790 -9.171 -13.550 1.00 88.69 94 GLY A C 1
ATOM 724 O O . GLY A 1 94 ? 16.597 -8.761 -14.694 1.00 88.69 94 GLY A O 1
ATOM 725 N N . PRO A 1 95 ? 15.781 -9.529 -12.738 1.00 90.69 95 PRO A N 1
ATOM 726 C CA . PRO A 1 95 ? 14.384 -9.391 -13.121 1.00 90.69 95 PRO A CA 1
ATOM 727 C C . PRO A 1 95 ? 13.980 -7.918 -13.255 1.00 90.69 95 PRO A C 1
ATOM 729 O O . PRO A 1 95 ? 14.345 -7.082 -12.426 1.00 90.69 95 PRO A O 1
ATOM 732 N N . LEU A 1 96 ? 13.172 -7.618 -14.271 1.00 92.62 96 LEU A N 1
ATOM 733 C CA . LEU A 1 96 ? 12.567 -6.302 -14.485 1.00 92.62 96 LEU A CA 1
ATOM 734 C C . LEU A 1 96 ? 11.161 -6.280 -13.877 1.00 92.62 96 LEU A C 1
ATOM 736 O O . LEU A 1 96 ? 10.379 -7.189 -14.131 1.00 92.62 96 LEU A O 1
ATOM 740 N N . LEU A 1 97 ? 10.813 -5.234 -13.124 1.00 92.44 97 LEU A N 1
ATOM 741 C CA . LEU A 1 97 ? 9.438 -4.973 -12.684 1.00 92.44 97 LEU A CA 1
ATOM 742 C C . LEU A 1 97 ? 8.935 -3.670 -13.309 1.00 92.44 97 LEU A C 1
ATOM 744 O O . LEU A 1 97 ? 9.473 -2.599 -13.032 1.00 92.44 97 LEU A O 1
ATOM 748 N N . LEU A 1 98 ? 7.867 -3.759 -14.095 1.00 91.88 98 LEU A N 1
ATOM 749 C CA . LEU A 1 98 ? 7.115 -2.617 -14.599 1.00 91.88 98 LEU A CA 1
ATOM 750 C C . LEU A 1 98 ? 5.980 -2.285 -13.626 1.00 91.88 98 LEU A C 1
ATOM 752 O O . LEU A 1 98 ? 5.022 -3.050 -13.495 1.00 91.88 98 LEU A O 1
ATOM 756 N N . ALA A 1 99 ? 6.102 -1.140 -12.956 1.00 88.12 99 ALA A N 1
ATOM 757 C CA . ALA A 1 99 ? 5.128 -0.619 -12.004 1.00 88.12 99 ALA A CA 1
ATOM 758 C C . ALA A 1 99 ? 4.507 0.679 -12.536 1.00 88.12 99 ALA A C 1
ATOM 760 O O . ALA A 1 99 ? 5.227 1.614 -12.880 1.00 88.12 99 ALA A O 1
ATOM 761 N N . GLY A 1 100 ? 3.174 0.748 -12.592 1.00 77.31 100 GLY A N 1
ATOM 762 C CA . GLY A 1 100 ? 2.457 1.964 -13.005 1.00 77.31 100 GLY A CA 1
ATOM 763 C C . GLY A 1 100 ? 2.544 2.301 -14.499 1.00 77.31 100 GLY A C 1
ATOM 764 O O . GLY A 1 100 ? 2.178 3.404 -14.898 1.00 77.31 100 GLY A O 1
ATOM 765 N N . THR A 1 101 ? 3.002 1.374 -15.343 1.00 64.75 101 THR A N 1
ATOM 766 C CA . THR A 1 101 ? 3.001 1.571 -16.797 1.00 64.75 101 THR A CA 1
ATOM 767 C C . THR A 1 101 ? 1.575 1.532 -17.341 1.00 64.75 101 THR A C 1
ATOM 769 O O . THR A 1 101 ? 0.815 0.605 -17.048 1.00 64.75 101 THR A O 1
ATOM 772 N N . SER A 1 102 ? 1.220 2.507 -18.181 1.00 62.00 102 SER A N 1
ATOM 773 C CA . SER A 1 102 ? -0.027 2.458 -18.946 1.00 62.00 102 SER A CA 1
ATOM 774 C C . SER A 1 102 ? -0.067 1.175 -19.771 1.00 62.00 102 SER A C 1
ATOM 776 O O . SER A 1 102 ? 0.882 0.857 -20.486 1.00 62.00 102 SER A O 1
ATOM 778 N N . TYR A 1 103 ? -1.203 0.475 -19.744 1.00 60.34 103 TYR A N 1
ATOM 779 C CA . TYR A 1 103 ? -1.480 -0.665 -20.626 1.00 60.34 103 TYR A CA 1
ATOM 780 C C . TYR A 1 103 ? -1.208 -0.361 -22.109 1.00 60.34 103 TYR A C 1
ATOM 782 O O . TYR A 1 103 ? -0.956 -1.262 -22.907 1.00 60.34 103 TYR A O 1
ATOM 790 N N . ARG A 1 104 ? -1.278 0.923 -22.474 1.00 64.50 104 ARG A N 1
ATOM 791 C CA . ARG A 1 104 ? -1.171 1.428 -23.840 1.00 64.50 104 ARG A CA 1
ATOM 792 C C . ARG A 1 104 ? 0.149 2.119 -24.144 1.00 64.50 104 ARG A C 1
ATOM 794 O O . ARG A 1 104 ? 0.212 2.758 -25.186 1.00 64.50 104 ARG A O 1
ATOM 801 N N . ASP A 1 105 ? 1.149 2.040 -23.269 1.00 73.19 105 ASP A N 1
ATOM 802 C CA . ASP A 1 105 ? 2.474 2.563 -23.600 1.00 73.19 105 ASP A CA 1
ATOM 803 C C . ASP A 1 105 ? 3.072 1.710 -24.738 1.00 73.19 105 ASP A C 1
ATOM 805 O O . ASP A 1 105 ? 3.332 0.514 -24.537 1.00 73.19 105 ASP A O 1
ATOM 809 N N . PRO A 1 106 ? 3.172 2.250 -25.967 1.00 70.88 106 PRO A N 1
ATOM 810 C CA . PRO A 1 106 ? 3.557 1.454 -27.122 1.00 70.88 106 PRO A CA 1
ATOM 811 C C . PRO A 1 106 ? 5.059 1.146 -27.122 1.00 70.88 106 PRO A C 1
ATOM 813 O O . PRO A 1 106 ? 5.460 0.122 -27.680 1.00 70.88 106 PRO A O 1
ATOM 816 N N . ASP A 1 107 ? 5.874 1.978 -26.475 1.00 78.12 107 ASP A N 1
ATOM 817 C CA . ASP A 1 107 ? 7.329 1.980 -26.616 1.00 78.12 107 ASP A CA 1
ATOM 818 C C . ASP A 1 107 ? 7.953 0.884 -25.770 1.00 78.12 107 ASP A C 1
ATOM 820 O O . ASP A 1 107 ? 8.657 0.012 -26.289 1.00 78.12 107 ASP A O 1
ATOM 824 N N . ILE A 1 108 ? 7.591 0.835 -24.485 1.00 84.94 108 ILE A N 1
ATOM 825 C CA . ILE A 1 108 ? 8.091 -0.205 -23.583 1.00 84.94 108 ILE A CA 1
ATOM 826 C C . ILE A 1 108 ? 7.657 -1.599 -24.046 1.00 84.94 108 ILE A C 1
ATOM 828 O O . ILE A 1 108 ? 8.443 -2.546 -24.001 1.00 84.94 108 ILE A O 1
ATOM 832 N N . ARG A 1 109 ? 6.428 -1.726 -24.567 1.00 86.44 109 ARG A N 1
ATOM 833 C CA . ARG A 1 109 ? 5.916 -2.982 -25.135 1.00 86.44 109 ARG A CA 1
ATOM 834 C C . ARG A 1 109 ? 6.712 -3.398 -26.357 1.00 86.44 109 ARG A C 1
ATOM 836 O O . ARG A 1 109 ? 7.048 -4.572 -26.486 1.00 86.44 109 ARG A O 1
ATOM 843 N N . HIS A 1 110 ? 7.002 -2.455 -27.248 1.00 86.00 110 HIS A N 1
ATOM 844 C CA . HIS A 1 110 ? 7.748 -2.746 -28.459 1.00 86.00 110 HIS A CA 1
ATOM 845 C C . HIS A 1 110 ? 9.195 -3.139 -28.151 1.00 86.00 110 HIS A C 1
ATOM 847 O O . HIS A 1 110 ? 9.643 -4.189 -28.613 1.00 86.00 110 HIS A O 1
ATOM 853 N N . TRP A 1 111 ? 9.910 -2.357 -27.335 1.00 88.38 111 TRP A N 1
ATOM 854 C CA . TRP A 1 111 ? 11.292 -2.665 -26.957 1.00 88.38 111 TRP A CA 1
ATOM 855 C C . TRP A 1 111 ? 11.402 -4.020 -26.270 1.00 88.38 111 TRP A C 1
ATOM 857 O O . TRP A 1 111 ? 12.243 -4.829 -26.656 1.00 88.38 111 TRP A O 1
ATOM 867 N N . LEU A 1 112 ? 10.525 -4.309 -25.306 1.00 90.69 112 LEU A N 1
ATOM 868 C CA . LEU A 1 112 ? 10.534 -5.602 -24.630 1.00 90.69 112 LEU A CA 1
ATOM 869 C C . LEU A 1 112 ? 10.155 -6.739 -25.577 1.00 90.69 112 LEU A C 1
ATOM 871 O O . LEU A 1 112 ? 10.818 -7.769 -25.554 1.00 90.69 112 LEU A O 1
ATOM 875 N N . HIS A 1 113 ? 9.173 -6.555 -26.464 1.00 89.88 113 HIS A N 1
ATOM 876 C CA . HIS A 1 113 ? 8.857 -7.563 -27.476 1.00 89.88 113 HIS A CA 1
ATOM 877 C C . HIS A 1 113 ? 10.075 -7.900 -28.348 1.00 89.88 113 HIS A C 1
ATOM 879 O O . HIS A 1 113 ? 10.346 -9.079 -28.575 1.00 89.88 113 HIS A O 1
ATOM 885 N N . LEU A 1 114 ? 10.825 -6.892 -28.811 1.00 88.88 114 LEU A N 1
ATOM 886 C CA . LEU A 1 114 ? 12.053 -7.108 -29.580 1.00 88.88 114 LEU A CA 1
ATOM 887 C C . LEU A 1 114 ? 13.118 -7.838 -28.755 1.00 88.88 114 LEU A C 1
ATOM 889 O O . LEU A 1 114 ? 13.660 -8.830 -29.229 1.00 88.88 114 LEU A O 1
ATOM 893 N N . ILE A 1 115 ? 13.376 -7.404 -27.518 1.00 91.31 115 ILE A N 1
ATOM 894 C CA . ILE A 1 115 ? 14.371 -8.034 -26.633 1.00 91.31 115 ILE A CA 1
ATOM 895 C C . ILE A 1 115 ? 14.007 -9.503 -26.374 1.00 91.31 115 ILE A C 1
ATOM 897 O O . ILE A 1 115 ? 14.831 -10.394 -26.569 1.00 91.31 115 ILE A O 1
ATOM 901 N N . PHE A 1 116 ? 12.763 -9.798 -25.992 1.00 91.44 116 PHE A N 1
ATOM 902 C CA . PHE A 1 116 ? 12.340 -11.174 -25.714 1.00 91.44 116 PHE A CA 1
ATOM 903 C C . PHE A 1 116 ? 12.343 -12.061 -26.962 1.00 91.44 116 PHE A C 1
ATOM 905 O O . PHE A 1 116 ? 12.698 -13.237 -26.870 1.00 91.44 116 PHE A O 1
ATOM 912 N N . ARG A 1 117 ? 11.991 -11.513 -28.130 1.00 90.56 117 ARG A N 1
ATOM 913 C CA . ARG A 1 117 ? 12.002 -12.247 -29.401 1.00 90.56 117 ARG A CA 1
ATOM 914 C C . ARG A 1 117 ? 13.419 -12.519 -29.908 1.00 90.56 117 ARG A C 1
ATOM 916 O O . ARG A 1 117 ? 13.679 -13.625 -30.377 1.00 90.56 117 ARG A O 1
ATOM 923 N N . ASP A 1 118 ? 14.300 -11.524 -29.848 1.00 89.88 118 ASP A N 1
ATOM 924 C CA . ASP A 1 118 ? 15.605 -11.557 -30.516 1.00 89.88 118 ASP A CA 1
ATOM 925 C C . ASP A 1 118 ? 16.723 -12.071 -29.591 1.00 89.88 118 ASP A C 1
ATOM 927 O O . ASP A 1 118 ? 17.659 -12.717 -30.061 1.00 89.88 118 ASP A O 1
ATOM 931 N N . GLU A 1 119 ? 16.626 -11.814 -28.283 1.00 90.06 119 GLU A N 1
ATOM 932 C CA . GLU A 1 119 ? 17.715 -12.035 -27.319 1.00 90.06 119 GLU A CA 1
ATOM 933 C C . GLU A 1 119 ? 17.397 -13.135 -26.294 1.00 90.06 119 GLU A C 1
ATOM 935 O O . GLU A 1 119 ? 18.322 -13.721 -25.739 1.00 90.06 119 GLU A O 1
ATOM 940 N N . SER A 1 120 ? 16.114 -13.470 -26.084 1.00 87.31 120 SER A N 1
ATOM 941 C CA . SER A 1 120 ? 15.664 -14.526 -25.152 1.00 87.31 120 SER A CA 1
ATOM 942 C C . SER A 1 120 ? 16.327 -14.431 -23.762 1.00 87.31 120 SER A C 1
ATOM 944 O O . SER A 1 120 ? 17.057 -15.345 -23.365 1.00 87.31 120 SER A O 1
ATOM 946 N N . PRO A 1 121 ? 16.110 -13.327 -23.019 1.00 89.94 121 PRO A N 1
ATOM 947 C CA . PRO 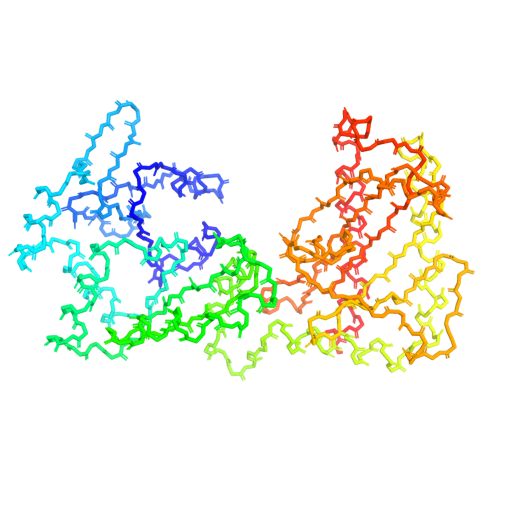A 1 121 ? 16.798 -13.079 -21.756 1.00 89.94 121 PRO A CA 1
ATOM 948 C C . PRO A 1 121 ? 16.489 -14.158 -20.707 1.00 89.94 121 PRO A C 1
ATOM 950 O O . PRO A 1 121 ? 15.375 -14.677 -20.636 1.00 89.94 121 PRO A O 1
ATOM 953 N N . GLU A 1 122 ? 17.473 -14.472 -19.858 1.00 88.19 122 GLU A N 1
ATOM 954 C CA . GLU A 1 122 ? 17.319 -15.473 -18.789 1.00 88.19 122 GLU A CA 1
ATOM 955 C C . GLU A 1 122 ? 16.421 -14.984 -17.641 1.00 88.19 122 GLU A C 1
ATOM 957 O O . GLU A 1 122 ? 15.736 -15.788 -17.005 1.00 88.19 122 GLU A O 1
ATOM 962 N N . ASN A 1 123 ? 16.424 -13.676 -17.357 1.00 91.31 123 ASN A N 1
ATOM 963 C CA . ASN A 1 123 ? 15.637 -13.104 -16.268 1.00 91.31 123 ASN A CA 1
ATOM 964 C C . ASN A 1 123 ? 14.230 -12.698 -16.729 1.00 91.31 123 ASN A C 1
ATOM 966 O O . ASN A 1 123 ? 14.055 -12.200 -17.844 1.00 91.31 123 ASN A O 1
ATOM 970 N N . PRO A 1 124 ? 13.216 -12.842 -15.857 1.00 91.81 124 PRO A N 1
ATOM 971 C CA . PRO A 1 124 ? 11.850 -12.488 -16.202 1.00 91.81 124 PRO A CA 1
ATOM 972 C C . PRO A 1 124 ? 11.636 -10.970 -16.211 1.00 91.81 124 PRO A C 1
ATOM 974 O O . PRO A 1 124 ? 12.200 -10.233 -15.398 1.00 91.81 124 PRO A O 1
ATOM 977 N N . ALA A 1 125 ? 10.727 -10.524 -17.074 1.00 93.25 125 ALA A N 1
ATOM 978 C CA . ALA A 1 125 ? 10.100 -9.214 -16.977 1.00 93.25 125 ALA A CA 1
ATOM 979 C C . ALA A 1 125 ? 8.681 -9.378 -16.423 1.00 93.25 125 ALA A C 1
ATOM 981 O O . ALA A 1 125 ? 7.869 -10.136 -16.955 1.00 93.25 125 ALA A O 1
ATOM 982 N N . LEU A 1 126 ? 8.398 -8.678 -15.334 1.00 92.69 126 LEU A N 1
ATOM 983 C CA . LEU A 1 126 ? 7.138 -8.687 -14.606 1.00 92.69 126 LEU A CA 1
ATOM 984 C C . LEU A 1 126 ? 6.406 -7.372 -14.877 1.00 92.69 126 LEU A C 1
ATOM 986 O O . LEU A 1 126 ? 7.026 -6.310 -14.861 1.00 92.69 126 LEU A O 1
ATOM 990 N N . VAL A 1 127 ? 5.092 -7.416 -15.064 1.00 92.19 127 VAL A N 1
ATOM 991 C CA . VAL A 1 127 ? 4.253 -6.217 -15.206 1.00 92.19 127 VAL A CA 1
ATOM 992 C C . VAL A 1 127 ? 3.094 -6.257 -14.231 1.00 92.19 127 VAL A C 1
ATOM 994 O O . VAL A 1 127 ? 2.405 -7.267 -14.124 1.00 92.19 127 VAL A O 1
ATOM 997 N N . THR A 1 128 ? 2.872 -5.166 -13.504 1.00 92.25 128 THR A N 1
ATOM 998 C CA . THR A 1 128 ? 1.753 -5.075 -12.562 1.00 92.25 128 THR A CA 1
ATOM 999 C C . THR A 1 128 ? 0.483 -4.623 -13.275 1.00 92.25 128 THR A C 1
ATOM 1001 O O . THR A 1 128 ? 0.456 -3.541 -13.864 1.00 92.25 128 THR A O 1
ATOM 1004 N N . VAL A 1 129 ? -0.584 -5.410 -13.172 1.00 91.31 129 VAL A N 1
ATOM 1005 C CA . VAL A 1 129 ? -1.935 -5.051 -13.613 1.00 91.31 129 VAL A CA 1
ATOM 1006 C C . VAL A 1 129 ? -2.784 -4.839 -12.367 1.00 91.31 129 VAL A C 1
ATOM 1008 O O . VAL A 1 129 ? -3.200 -5.799 -11.723 1.00 91.31 129 VAL A O 1
ATOM 1011 N N . VAL A 1 130 ? -3.009 -3.574 -12.012 1.00 91.69 130 VAL A N 1
ATOM 1012 C CA . VAL A 1 130 ? -3.674 -3.194 -10.760 1.00 91.69 130 VAL A CA 1
ATOM 1013 C C . VAL A 1 130 ? -5.112 -2.780 -11.031 1.00 91.69 130 VAL A C 1
ATOM 1015 O O . VAL A 1 130 ? -5.353 -1.842 -11.795 1.00 91.69 130 VAL A O 1
ATOM 1018 N N . ARG A 1 131 ? -6.067 -3.443 -10.380 1.00 92.56 131 ARG A N 1
ATOM 1019 C CA . ARG A 1 131 ? -7.498 -3.167 -10.528 1.00 92.56 131 ARG A CA 1
ATOM 1020 C C . ARG A 1 131 ? -7.866 -1.720 -10.190 1.00 92.56 131 ARG A C 1
ATOM 1022 O O . ARG A 1 131 ? -8.553 -1.084 -10.990 1.00 92.56 131 ARG A O 1
ATOM 1029 N N . GLU A 1 132 ? -7.385 -1.196 -9.061 1.00 92.06 132 GLU A N 1
ATOM 1030 C CA . GLU A 1 132 ? -7.591 0.204 -8.652 1.00 92.06 132 GLU A CA 1
ATOM 1031 C C . GLU A 1 132 ? -7.166 1.196 -9.743 1.00 92.06 132 GLU A C 1
ATOM 1033 O O . GLU A 1 132 ? -7.933 2.081 -10.118 1.00 92.06 132 GLU A O 1
ATOM 1038 N N . GLY A 1 133 ? -5.979 1.004 -10.327 1.00 88.00 133 GLY A N 1
ATOM 1039 C CA . GLY A 1 133 ? -5.460 1.878 -11.384 1.00 88.00 133 GLY A CA 1
ATOM 1040 C C . GLY A 1 133 ? -6.279 1.846 -12.680 1.00 88.00 133 GLY A C 1
ATOM 1041 O O . GLY A 1 133 ? -6.239 2.796 -13.459 1.00 88.00 133 GLY A O 1
ATOM 1042 N N . LEU A 1 134 ? -7.045 0.775 -12.910 1.00 88.19 134 LEU A N 1
ATOM 1043 C CA . LEU A 1 134 ? -7.960 0.651 -14.048 1.00 88.19 134 LEU A CA 1
ATOM 1044 C C . LEU A 1 134 ? -9.356 1.224 -13.755 1.00 88.19 134 LEU A C 1
ATOM 1046 O O . LEU A 1 134 ? -10.171 1.319 -14.674 1.00 88.19 134 LEU A O 1
ATOM 1050 N N . GLY A 1 135 ? -9.648 1.591 -12.502 1.00 89.50 135 GLY A N 1
ATOM 1051 C CA . GLY A 1 135 ? -10.965 2.071 -12.079 1.00 89.50 135 GLY A CA 1
ATOM 1052 C C . GLY A 1 135 ? -12.066 1.015 -12.216 1.00 89.50 135 GLY A C 1
ATOM 1053 O O . GLY A 1 135 ? -13.212 1.360 -12.507 1.00 89.50 135 GLY A O 1
ATOM 1054 N N . LEU A 1 136 ? -11.718 -0.268 -12.073 1.00 90.00 136 LEU A N 1
ATOM 1055 C CA . LEU A 1 136 ? -12.650 -1.387 -12.223 1.00 90.00 136 LEU A CA 1
ATOM 1056 C C . LEU A 1 136 ? -13.084 -1.930 -10.859 1.00 90.00 136 LEU A C 1
ATOM 1058 O O . LEU A 1 136 ? -12.268 -2.133 -9.958 1.00 90.00 136 LEU A O 1
ATOM 1062 N N . ASP A 1 137 ? -14.369 -2.257 -10.722 1.00 90.06 137 ASP A N 1
ATOM 1063 C CA . ASP A 1 137 ? -14.832 -3.033 -9.572 1.00 90.06 137 ASP A CA 1
ATOM 1064 C C . ASP A 1 137 ? -14.316 -4.482 -9.636 1.00 90.06 137 ASP A C 1
ATOM 1066 O O . ASP A 1 137 ? -13.898 -4.980 -10.689 1.00 90.06 137 ASP A O 1
ATOM 1070 N N . ARG A 1 138 ? -14.347 -5.181 -8.497 1.00 89.12 138 ARG A N 1
ATOM 1071 C CA . ARG A 1 138 ? -13.856 -6.566 -8.386 1.00 89.12 138 ARG A CA 1
ATOM 1072 C C . ARG A 1 138 ? -14.528 -7.540 -9.357 1.00 89.12 138 ARG A C 1
ATOM 1074 O O . ARG A 1 138 ? -13.874 -8.456 -9.851 1.00 89.12 138 ARG A O 1
ATOM 1081 N N . THR A 1 139 ? -15.822 -7.369 -9.624 1.00 90.25 139 THR A N 1
ATOM 1082 C CA . THR A 1 139 ? -16.568 -8.285 -10.497 1.00 90.25 139 THR A CA 1
ATOM 1083 C C . THR A 1 139 ? -16.131 -8.100 -11.940 1.00 90.25 139 THR A C 1
ATOM 1085 O O . THR A 1 139 ? -15.820 -9.079 -12.612 1.00 90.25 139 THR A O 1
ATOM 1088 N N . VAL A 1 140 ? -16.068 -6.853 -12.407 1.00 92.25 140 VAL A N 1
ATOM 1089 C CA . VAL A 1 140 ? -15.621 -6.526 -13.762 1.00 92.25 140 VAL A CA 1
ATOM 1090 C C . VAL A 1 140 ? -14.168 -6.938 -13.943 1.00 92.25 140 VAL A C 1
ATOM 1092 O O . VAL A 1 140 ? -13.860 -7.603 -14.931 1.00 92.25 140 VAL A O 1
ATOM 1095 N N . PHE A 1 141 ? -13.293 -6.630 -12.984 1.00 92.31 141 PHE A N 1
ATOM 1096 C CA . PHE A 1 141 ? -11.889 -7.024 -13.049 1.00 92.31 141 PHE A CA 1
ATOM 1097 C C . PHE A 1 141 ? -11.728 -8.534 -13.221 1.00 92.31 141 PHE A C 1
ATOM 1099 O O . PHE A 1 141 ? -11.104 -8.950 -14.189 1.00 92.31 141 PHE A O 1
ATOM 1106 N N . GLY A 1 142 ? -12.407 -9.352 -12.410 1.00 90.81 142 GLY A N 1
ATOM 1107 C CA . GLY A 1 142 ? -12.368 -10.815 -12.541 1.00 90.81 142 GLY A CA 1
ATOM 1108 C C . GLY A 1 142 ? -12.935 -11.374 -13.857 1.00 90.81 142 GLY A C 1
ATOM 1109 O O . GLY A 1 142 ? -12.805 -12.566 -14.118 1.00 90.81 142 GLY A O 1
ATOM 1110 N N . THR A 1 143 ? -13.581 -10.552 -14.696 1.00 92.94 143 THR A N 1
ATOM 1111 C CA . THR A 1 143 ? -13.996 -10.954 -16.056 1.00 92.94 143 THR A CA 1
ATOM 1112 C C . THR A 1 143 ? -12.993 -10.576 -17.144 1.00 92.94 143 THR A C 1
ATOM 1114 O O . THR A 1 143 ? -13.022 -11.174 -18.220 1.00 92.94 143 THR A O 1
ATOM 1117 N N . VAL A 1 144 ? -12.129 -9.587 -16.896 1.00 91.50 144 VAL A N 1
ATOM 1118 C CA . VAL A 1 144 ? -11.183 -9.051 -17.892 1.00 91.50 144 VAL A CA 1
ATOM 1119 C C . VAL A 1 144 ? -9.719 -9.307 -17.539 1.00 91.50 144 VAL A C 1
ATOM 1121 O O . VAL A 1 144 ? -8.863 -9.188 -18.412 1.00 91.50 144 VAL A O 1
ATOM 1124 N N . ASP A 1 145 ? -9.422 -9.680 -16.297 1.00 90.38 145 ASP A N 1
ATOM 1125 C CA . ASP A 1 145 ? -8.078 -9.873 -15.748 1.00 90.38 145 ASP A CA 1
ATOM 1126 C C . ASP A 1 145 ? -7.200 -10.789 -16.612 1.00 90.38 145 ASP A C 1
ATOM 1128 O O . ASP A 1 145 ? -6.037 -10.484 -16.876 1.00 90.38 145 ASP A O 1
ATOM 1132 N N . THR A 1 146 ? -7.773 -11.875 -17.116 1.00 91.62 146 THR A N 1
ATOM 1133 C CA . THR A 1 146 ? -7.107 -12.897 -17.916 1.00 91.62 146 THR A CA 1
ATOM 1134 C C . THR A 1 146 ? -6.776 -12.356 -19.300 1.00 91.62 146 THR A C 1
ATOM 1136 O O . THR A 1 146 ? -5.698 -12.623 -19.825 1.00 91.62 146 THR A O 1
ATOM 1139 N N . ALA A 1 147 ? -7.672 -11.559 -19.891 1.00 91.06 147 ALA A N 1
ATOM 1140 C CA . ALA A 1 147 ? -7.423 -10.911 -21.175 1.00 91.06 147 ALA A CA 1
ATOM 1141 C C . ALA A 1 147 ? -6.329 -9.840 -21.048 1.00 91.06 147 ALA A C 1
ATOM 1143 O O . ALA A 1 147 ? -5.428 -9.786 -21.883 1.00 91.06 147 ALA A O 1
ATOM 1144 N N . LEU A 1 148 ? -6.368 -9.047 -19.970 1.00 88.56 148 LEU A N 1
ATOM 1145 C CA . LEU A 1 148 ? -5.341 -8.050 -19.663 1.00 88.56 148 LEU A CA 1
ATOM 1146 C C . LEU A 1 148 ? -3.968 -8.701 -19.442 1.00 88.56 148 LEU A C 1
ATOM 1148 O O . LEU A 1 148 ? -2.968 -8.197 -19.948 1.00 88.56 148 LEU A O 1
ATOM 1152 N N . ALA A 1 149 ? -3.915 -9.825 -18.722 1.00 91.19 149 ALA A N 1
ATOM 1153 C CA . ALA A 1 149 ? -2.690 -10.595 -18.518 1.00 91.19 149 ALA A CA 1
ATOM 1154 C C . ALA A 1 149 ? -2.160 -11.183 -19.835 1.00 91.19 149 ALA A C 1
ATOM 1156 O O . ALA A 1 149 ? -0.987 -11.001 -20.165 1.00 91.19 149 ALA A O 1
ATOM 1157 N N . SER A 1 150 ? -3.046 -11.793 -20.631 1.00 91.25 150 SER A N 1
ATOM 1158 C CA . SER A 1 150 ? -2.698 -12.450 -21.898 1.00 91.25 150 SER A CA 1
ATOM 1159 C C . SER A 1 150 ? -2.000 -11.514 -22.884 1.00 91.25 150 SER A C 1
ATOM 1161 O O . SER A 1 150 ? -1.125 -11.945 -23.632 1.00 91.25 150 SER A O 1
ATOM 1163 N N . GLU A 1 151 ? -2.358 -10.229 -22.906 1.00 88.19 151 GLU A N 1
ATOM 1164 C CA . GLU A 1 151 ? -1.698 -9.265 -23.784 1.00 88.19 151 GLU A CA 1
ATOM 1165 C C . GLU A 1 151 ? -0.210 -9.083 -23.467 1.00 88.19 151 GLU A C 1
ATOM 1167 O O . GLU A 1 151 ? 0.607 -9.023 -24.386 1.00 88.19 151 GLU A O 1
ATOM 1172 N N . TRP A 1 152 ? 0.153 -9.035 -22.189 1.00 90.56 152 TRP A N 1
ATOM 1173 C CA . TRP A 1 152 ? 1.548 -8.932 -21.764 1.00 90.56 152 TRP A CA 1
ATOM 1174 C C . TRP A 1 152 ? 2.279 -10.268 -21.879 1.00 90.56 152 TRP A C 1
ATOM 1176 O O . TRP A 1 152 ? 3.420 -10.322 -22.338 1.00 90.56 152 TRP A O 1
ATOM 1186 N N . GLU A 1 153 ? 1.601 -11.362 -21.549 1.00 92.88 153 GLU A N 1
ATOM 1187 C CA . GLU A 1 153 ? 2.149 -12.712 -21.688 1.00 92.88 153 GLU A CA 1
ATOM 1188 C C . GLU A 1 153 ? 2.452 -13.065 -23.147 1.00 92.88 153 GLU A C 1
ATOM 1190 O O . GLU A 1 153 ? 3.450 -13.727 -23.433 1.00 92.88 153 GLU A O 1
ATOM 1195 N N . SER A 1 154 ? 1.670 -12.539 -24.096 1.00 91.19 154 SER A N 1
ATOM 1196 C CA . SER A 1 154 ? 1.909 -12.734 -25.531 1.00 91.19 154 SER A CA 1
ATOM 1197 C C . SER A 1 154 ? 3.234 -12.148 -26.037 1.00 91.19 154 SER A C 1
ATOM 1199 O O . SER A 1 154 ? 3.735 -12.591 -27.072 1.00 91.19 154 SER A O 1
ATOM 1201 N N . ILE A 1 155 ? 3.819 -11.184 -25.315 1.00 89.62 155 ILE A N 1
ATOM 1202 C CA . ILE A 1 155 ? 5.125 -10.586 -25.634 1.00 89.62 155 ILE A CA 1
ATOM 1203 C C . ILE A 1 155 ? 6.260 -11.102 -24.732 1.00 89.62 155 ILE A C 1
ATOM 1205 O O . ILE A 1 155 ? 7.370 -10.584 -24.812 1.00 89.62 155 ILE A O 1
ATOM 1209 N N . GLY A 1 156 ? 6.005 -12.129 -23.913 1.00 90.56 156 GLY A N 1
ATOM 1210 C CA . GLY A 1 156 ? 7.010 -12.794 -23.074 1.00 90.56 156 GLY A CA 1
ATOM 1211 C C . GLY A 1 156 ? 7.114 -12.278 -21.635 1.00 90.56 156 GLY A C 1
ATOM 1212 O O . GLY A 1 156 ? 7.969 -12.749 -20.887 1.00 90.56 156 GLY A O 1
ATOM 1213 N N . LEU A 1 157 ? 6.256 -11.340 -21.224 1.00 92.88 157 LEU A N 1
ATOM 1214 C CA . LEU A 1 157 ? 6.216 -10.827 -19.852 1.00 92.88 157 LEU A CA 1
ATOM 1215 C C . LEU A 1 157 ? 5.351 -11.714 -18.949 1.00 92.88 157 LEU A C 1
ATOM 1217 O O . LEU A 1 157 ? 4.465 -12.418 -19.413 1.00 92.88 157 LEU A O 1
ATOM 1221 N N . THR A 1 158 ? 5.563 -11.654 -17.638 1.00 92.88 158 THR A N 1
ATOM 1222 C CA . THR A 1 158 ? 4.644 -12.243 -16.651 1.00 92.88 158 THR A CA 1
ATOM 1223 C C . THR A 1 158 ? 3.775 -11.148 -16.047 1.00 92.88 158 THR A C 1
ATOM 1225 O O . THR A 1 158 ? 4.293 -10.191 -15.467 1.00 92.88 158 THR A O 1
ATOM 1228 N N . ALA A 1 159 ? 2.455 -11.284 -16.157 1.00 92.25 159 ALA A N 1
ATOM 1229 C CA . ALA A 1 159 ? 1.523 -10.334 -15.567 1.00 92.25 159 ALA A CA 1
ATOM 1230 C C . ALA A 1 159 ? 1.246 -10.675 -14.095 1.00 92.25 159 ALA A C 1
ATOM 1232 O O . ALA A 1 159 ? 0.830 -11.781 -13.757 1.00 92.25 159 ALA A O 1
ATOM 1233 N N . LEU A 1 160 ? 1.452 -9.702 -13.212 1.00 91.88 160 LEU A N 1
ATOM 1234 C CA . LEU A 1 160 ? 1.078 -9.761 -11.805 1.00 91.88 160 LEU A CA 1
ATOM 1235 C C . LEU A 1 160 ? -0.237 -9.007 -11.620 1.00 91.88 160 LEU A C 1
ATOM 1237 O O . LEU A 1 160 ? -0.264 -7.777 -11.658 1.00 91.88 160 LEU A O 1
ATOM 1241 N N . GLN A 1 161 ? -1.324 -9.746 -11.434 1.00 91.56 161 GLN A N 1
ATOM 1242 C CA . GLN A 1 161 ? -2.640 -9.181 -11.149 1.00 91.56 161 GLN A CA 1
ATOM 1243 C C . GLN A 1 161 ? -2.720 -8.778 -9.674 1.00 91.56 161 GLN A C 1
ATOM 1245 O O . GLN A 1 161 ? -2.383 -9.568 -8.791 1.00 91.56 161 GLN A O 1
ATOM 1250 N N . MET A 1 162 ? -3.145 -7.546 -9.414 1.00 91.06 162 MET A N 1
ATOM 1251 C CA . MET A 1 162 ? -3.222 -6.963 -8.073 1.00 91.06 162 MET A CA 1
ATOM 1252 C C . MET A 1 162 ? -4.541 -6.217 -7.894 1.00 91.06 162 MET A C 1
ATOM 1254 O O . MET A 1 162 ? -5.135 -5.743 -8.866 1.00 91.06 162 MET A O 1
ATOM 1258 N N . GLU A 1 163 ? -4.993 -6.098 -6.650 1.00 90.31 163 GLU A N 1
ATOM 1259 C CA . GLU A 1 163 ? -6.253 -5.426 -6.337 1.00 90.31 163 GLU A CA 1
ATOM 1260 C C . GLU A 1 163 ? -6.028 -3.917 -6.178 1.00 90.31 163 GLU A C 1
ATOM 1262 O O . GLU A 1 163 ? -6.745 -3.120 -6.790 1.00 90.31 163 GLU A O 1
ATOM 1267 N N . ASP A 1 164 ? -5.002 -3.528 -5.421 1.00 92.06 164 ASP A N 1
ATOM 1268 C CA . ASP A 1 164 ? -4.822 -2.152 -4.953 1.00 92.06 164 ASP A CA 1
ATOM 1269 C C . ASP A 1 164 ? -3.408 -1.622 -5.258 1.00 92.06 164 ASP A C 1
ATOM 1271 O O . ASP A 1 164 ? -2.440 -2.377 -5.373 1.00 92.06 164 ASP A O 1
ATOM 1275 N N . LEU A 1 165 ? -3.250 -0.304 -5.414 1.00 91.44 165 LEU A N 1
ATOM 1276 C CA . LEU A 1 165 ? -1.964 0.319 -5.771 1.00 91.44 165 LEU A CA 1
ATOM 1277 C C . LEU A 1 165 ? -0.891 0.107 -4.695 1.00 91.44 165 LEU A C 1
ATOM 1279 O O . LEU A 1 165 ? 0.297 0.004 -5.016 1.00 91.44 165 LEU A O 1
ATOM 1283 N N . ALA A 1 166 ? -1.292 -0.007 -3.429 1.00 91.50 166 ALA A N 1
ATOM 1284 C CA . ALA A 1 166 ? -0.377 -0.297 -2.329 1.00 91.50 166 ALA A CA 1
ATOM 1285 C C . ALA A 1 166 ? 0.229 -1.713 -2.418 1.00 91.50 166 ALA A C 1
ATOM 1287 O O . ALA A 1 166 ? 1.365 -1.907 -1.974 1.00 91.50 166 ALA A O 1
ATOM 1288 N N . ASP A 1 167 ? -0.435 -2.669 -3.084 1.00 91.38 167 ASP A N 1
ATOM 1289 C CA . ASP A 1 167 ? 0.129 -4.002 -3.339 1.00 91.38 167 ASP A CA 1
ATOM 1290 C C . ASP A 1 167 ? 1.417 -3.906 -4.170 1.00 91.38 167 ASP A C 1
ATOM 1292 O O . ASP A 1 167 ? 2.381 -4.630 -3.915 1.00 91.38 167 ASP A O 1
ATOM 1296 N N . VAL A 1 168 ? 1.487 -2.965 -5.120 1.00 91.50 168 VAL A N 1
ATOM 1297 C CA . VAL A 1 168 ? 2.693 -2.724 -5.931 1.00 91.50 168 VAL A CA 1
ATOM 1298 C C . VAL A 1 168 ? 3.845 -2.256 -5.047 1.00 91.50 168 VAL A C 1
ATOM 1300 O O . VAL A 1 168 ? 4.969 -2.756 -5.157 1.00 91.50 168 VAL A O 1
ATOM 1303 N N . ALA A 1 169 ? 3.576 -1.308 -4.147 1.00 89.62 169 ALA A N 1
ATOM 1304 C CA . ALA A 1 169 ? 4.576 -0.817 -3.207 1.00 89.62 169 ALA A CA 1
ATOM 1305 C C . ALA A 1 169 ? 5.068 -1.941 -2.285 1.00 89.62 169 ALA A C 1
ATOM 1307 O O . ALA A 1 169 ? 6.277 -2.059 -2.058 1.00 89.62 169 ALA A O 1
ATOM 1308 N N . LEU A 1 170 ? 4.159 -2.795 -1.809 1.00 90.31 170 LEU A N 1
ATOM 1309 C CA . LEU A 1 170 ? 4.499 -3.955 -0.998 1.00 90.31 170 LEU A CA 1
ATOM 1310 C C . LEU A 1 170 ? 5.352 -4.952 -1.788 1.00 90.31 170 LEU A C 1
ATOM 1312 O O . LEU A 1 170 ? 6.416 -5.323 -1.304 1.00 90.31 170 LEU A O 1
ATOM 1316 N N . VAL A 1 171 ? 4.985 -5.302 -3.023 1.00 91.19 171 VAL A N 1
ATOM 1317 C CA . VAL A 1 171 ? 5.801 -6.171 -3.891 1.00 91.19 171 VAL A CA 1
ATOM 1318 C C . VAL A 1 171 ? 7.219 -5.628 -4.044 1.00 91.19 171 VAL A C 1
ATOM 1320 O O . VAL A 1 171 ? 8.176 -6.376 -3.852 1.00 91.19 171 VAL A O 1
ATOM 1323 N N . ILE A 1 172 ? 7.382 -4.326 -4.295 1.00 89.50 172 ILE A N 1
ATOM 1324 C CA . ILE A 1 172 ? 8.710 -3.701 -4.393 1.00 89.50 172 ILE A CA 1
ATOM 1325 C C . ILE A 1 172 ? 9.505 -3.882 -3.093 1.00 89.50 172 ILE A C 1
ATOM 1327 O O . ILE A 1 172 ? 10.683 -4.238 -3.141 1.00 89.50 172 ILE A O 1
ATOM 1331 N N . ARG A 1 173 ? 8.882 -3.690 -1.922 1.00 88.12 173 ARG A N 1
ATOM 1332 C CA . ARG A 1 173 ? 9.543 -3.929 -0.624 1.00 88.12 173 ARG A CA 1
ATOM 1333 C C . ARG A 1 173 ? 9.922 -5.404 -0.438 1.00 88.12 173 ARG A C 1
ATOM 1335 O O . ARG A 1 173 ? 10.999 -5.689 0.082 1.00 88.12 173 ARG A O 1
ATOM 1342 N N . GLU A 1 174 ? 9.078 -6.329 -0.886 1.00 89.81 174 GLU A N 1
ATOM 1343 C CA . GLU A 1 174 ? 9.262 -7.777 -0.737 1.00 89.81 174 GLU A CA 1
ATOM 1344 C C . GLU A 1 174 ? 10.346 -8.357 -1.661 1.00 89.81 174 GLU A C 1
ATOM 1346 O O . GLU A 1 174 ? 11.031 -9.301 -1.263 1.00 89.81 174 GLU A O 1
ATOM 1351 N N . LEU A 1 175 ? 10.550 -7.797 -2.861 1.00 86.12 175 LEU A N 1
ATOM 1352 C CA . LEU A 1 175 ? 11.426 -8.361 -3.903 1.00 86.12 175 LEU A CA 1
ATOM 1353 C C . LEU A 1 175 ? 12.858 -8.665 -3.436 1.00 86.12 175 LEU A C 1
ATOM 1355 O O . LEU A 1 175 ? 13.439 -9.669 -3.837 1.00 86.12 175 LEU A O 1
ATOM 1359 N N . GLN A 1 176 ? 13.434 -7.862 -2.540 1.00 83.06 176 GLN A N 1
ATOM 1360 C CA . GLN A 1 176 ? 14.788 -8.118 -2.019 1.00 83.06 176 GLN A CA 1
ATOM 1361 C C . GLN A 1 176 ? 14.868 -9.341 -1.078 1.00 83.06 176 GLN A C 1
ATOM 1363 O O . GLN A 1 176 ? 15.962 -9.813 -0.756 1.00 83.06 176 GLN A O 1
ATOM 1368 N N . HIS A 1 177 ? 13.723 -9.857 -0.621 1.00 87.25 177 HIS A N 1
ATOM 1369 C CA . HIS A 1 177 ? 13.622 -10.953 0.342 1.00 87.25 177 HIS A CA 1
ATOM 1370 C C . HIS A 1 177 ? 13.181 -12.279 -0.285 1.00 87.25 177 HIS A C 1
ATOM 1372 O O . HIS A 1 177 ? 13.413 -13.314 0.335 1.00 87.25 177 HIS A O 1
ATOM 1378 N N . VAL A 1 178 ? 12.602 -12.285 -1.493 1.00 86.69 178 VAL A N 1
ATOM 1379 C CA . VAL A 1 178 ? 11.970 -13.484 -2.093 1.00 86.69 178 VAL A CA 1
ATOM 1380 C C . VAL A 1 178 ? 12.922 -14.668 -2.291 1.00 86.69 178 VAL A C 1
ATOM 1382 O O . VAL A 1 178 ? 12.487 -15.813 -2.320 1.00 86.69 178 VAL A O 1
ATOM 1385 N N . SER A 1 179 ? 14.228 -14.410 -2.402 1.00 85.19 179 SER A N 1
ATOM 1386 C CA . SER A 1 179 ? 15.262 -15.447 -2.539 1.00 85.19 179 SER A CA 1
ATOM 1387 C C . SER A 1 179 ? 15.760 -16.012 -1.202 1.00 85.19 179 SER A C 1
ATOM 1389 O O . SER A 1 179 ? 16.548 -16.960 -1.191 1.00 85.19 179 SER A O 1
ATOM 1391 N N . ARG A 1 180 ? 15.332 -15.455 -0.061 1.00 90.06 180 ARG A N 1
ATOM 1392 C CA . ARG A 1 180 ? 15.715 -15.959 1.264 1.00 90.06 180 ARG A CA 1
ATOM 1393 C C . ARG A 1 180 ? 15.008 -17.284 1.540 1.00 90.06 180 ARG A C 1
ATOM 1395 O O . ARG A 1 180 ? 13.812 -17.423 1.311 1.00 90.06 180 ARG A O 1
ATOM 1402 N N . SER A 1 181 ? 15.730 -18.251 2.103 1.00 91.31 181 SER A N 1
ATOM 1403 C CA . SER A 1 181 ? 15.202 -19.599 2.374 1.00 91.31 181 SER A CA 1
ATOM 1404 C C . SER A 1 181 ? 14.033 -19.628 3.362 1.00 91.31 181 SER A C 1
ATOM 1406 O O . SER A 1 181 ? 13.237 -20.563 3.342 1.00 91.31 181 SER A O 1
ATOM 1408 N N . ASN A 1 182 ? 13.932 -18.622 4.229 1.00 91.31 182 ASN A N 1
ATOM 1409 C CA . ASN A 1 182 ? 12.862 -18.468 5.206 1.00 91.31 182 ASN A CA 1
ATOM 1410 C C . ASN A 1 182 ? 11.773 -17.478 4.763 1.00 91.31 182 ASN A C 1
ATOM 1412 O O . ASN A 1 182 ? 10.946 -17.119 5.597 1.00 91.31 182 ASN A O 1
ATOM 1416 N N . TYR A 1 183 ? 11.772 -17.021 3.504 1.00 93.88 183 TYR A N 1
ATOM 1417 C CA . TYR A 1 183 ? 10.812 -16.041 2.999 1.00 93.88 183 TYR A CA 1
ATOM 1418 C C . TYR A 1 183 ? 9.355 -16.483 3.208 1.00 93.88 183 TYR A C 1
ATOM 1420 O O . TYR A 1 183 ? 8.994 -17.638 2.975 1.00 93.88 183 TYR A O 1
ATOM 1428 N N . ARG A 1 184 ? 8.508 -15.540 3.635 1.00 93.38 184 ARG A N 1
ATOM 1429 C CA . ARG A 1 184 ? 7.060 -15.717 3.787 1.00 93.38 184 ARG A CA 1
ATOM 1430 C C . ARG A 1 184 ? 6.344 -14.527 3.170 1.00 93.38 184 ARG A C 1
ATOM 1432 O O . ARG A 1 184 ? 6.535 -13.393 3.612 1.00 93.38 184 ARG A O 1
ATOM 1439 N N . ALA A 1 185 ? 5.463 -14.800 2.215 1.00 92.19 185 ALA A N 1
ATOM 1440 C CA . ALA A 1 185 ? 4.646 -13.765 1.599 1.00 92.19 185 ALA A CA 1
ATOM 1441 C C . ALA A 1 185 ? 3.775 -13.040 2.650 1.00 92.19 185 ALA A C 1
ATOM 1443 O O . ALA A 1 185 ? 3.387 -13.657 3.653 1.00 92.19 185 ALA A O 1
ATOM 1444 N N . PRO A 1 186 ? 3.414 -11.761 2.429 1.00 92.75 186 PRO A N 1
ATOM 1445 C CA . PRO A 1 186 ? 2.545 -11.003 3.333 1.00 92.75 186 PRO A CA 1
ATOM 1446 C C . PRO A 1 186 ? 1.251 -11.746 3.687 1.00 92.75 186 PRO A C 1
ATOM 1448 O O . PRO A 1 186 ? 0.846 -11.778 4.847 1.00 92.75 186 PRO A O 1
ATOM 1451 N N . GLN A 1 187 ? 0.648 -12.446 2.720 1.00 92.69 187 GLN A N 1
ATOM 1452 C CA . GLN A 1 187 ? -0.551 -13.255 2.941 1.00 92.69 187 GLN A CA 1
ATOM 1453 C C . GLN A 1 187 ? -0.330 -14.379 3.967 1.00 92.69 187 GLN A C 1
ATOM 1455 O O . GLN A 1 187 ? -1.168 -14.601 4.843 1.00 92.69 187 GLN A O 1
ATOM 1460 N N . ASP A 1 188 ? 0.799 -15.083 3.900 1.00 94.31 188 ASP A N 1
ATOM 1461 C CA . ASP A 1 188 ? 1.108 -16.160 4.842 1.00 94.31 188 ASP A CA 1
ATOM 1462 C C . ASP A 1 188 ? 1.433 -15.620 6.233 1.00 94.31 188 ASP A C 1
ATOM 1464 O O . ASP A 1 188 ? 1.038 -16.214 7.243 1.00 94.31 188 ASP A O 1
ATOM 1468 N N . ARG A 1 189 ? 2.078 -14.452 6.298 1.00 95.44 189 ARG A N 1
ATOM 1469 C CA . ARG A 1 189 ? 2.301 -13.732 7.555 1.00 95.44 189 ARG A CA 1
ATOM 1470 C C . ARG A 1 189 ? 0.982 -13.240 8.159 1.00 95.44 189 ARG A C 1
ATOM 1472 O O . ARG A 1 189 ? 0.778 -13.415 9.360 1.00 95.44 189 ARG A O 1
ATOM 1479 N N . ALA A 1 190 ? 0.032 -12.761 7.355 1.00 95.75 190 ALA A N 1
ATOM 1480 C CA . ALA A 1 190 ? -1.325 -12.433 7.801 1.00 95.75 190 ALA A CA 1
ATOM 1481 C C . ALA A 1 190 ? -2.064 -13.672 8.342 1.00 95.75 190 ALA A C 1
ATOM 1483 O O . ALA A 1 190 ? -2.642 -13.633 9.429 1.00 95.75 190 ALA A O 1
ATOM 1484 N N . ARG A 1 191 ? -1.970 -14.822 7.656 1.00 96.12 191 ARG A N 1
ATOM 1485 C CA . ARG A 1 191 ? -2.518 -16.101 8.154 1.00 96.12 191 ARG A CA 1
ATOM 1486 C C . ARG A 1 191 ? -1.872 -16.533 9.469 1.00 96.12 191 ARG A C 1
ATOM 1488 O O . ARG A 1 191 ? -2.541 -17.137 10.309 1.00 96.12 191 ARG A O 1
ATOM 1495 N N . GLN A 1 192 ? -0.581 -16.271 9.661 1.00 95.88 192 GLN A N 1
ATOM 1496 C CA . GLN A 1 192 ? 0.103 -16.538 10.925 1.00 95.88 192 GLN A CA 1
ATOM 1497 C C . GLN A 1 192 ? -0.440 -15.654 12.050 1.00 95.88 192 GLN A C 1
ATOM 1499 O O . GLN A 1 192 ? -0.780 -16.192 13.106 1.00 95.88 192 GLN A O 1
ATOM 1504 N N . VAL A 1 193 ? -0.592 -14.347 11.808 1.00 96.69 193 VAL A N 1
ATOM 1505 C CA . VAL A 1 193 ? -1.250 -13.421 12.746 1.00 96.69 193 VAL A CA 1
ATOM 1506 C C . VAL A 1 193 ? -2.625 -13.969 13.120 1.00 96.69 193 VAL A C 1
ATOM 1508 O O . VAL A 1 193 ? -2.881 -14.224 14.298 1.00 96.69 193 VAL A O 1
ATOM 1511 N N . TRP A 1 194 ? -3.464 -14.269 12.128 1.00 97.12 194 TRP A N 1
ATOM 1512 C CA . TRP A 1 194 ? -4.796 -14.838 12.329 1.00 97.12 194 TRP A CA 1
ATOM 1513 C C . TRP A 1 194 ? -4.784 -16.100 13.202 1.00 97.12 194 TRP A C 1
ATOM 1515 O O . TRP A 1 194 ? -5.504 -16.183 14.199 1.00 97.12 194 TRP A O 1
ATOM 1525 N N . LYS A 1 195 ? -3.933 -17.081 12.877 1.00 96.62 195 LYS A N 1
ATOM 1526 C CA . LYS A 1 195 ? -3.837 -18.354 13.612 1.00 96.62 195 LYS A CA 1
ATOM 1527 C C . LYS A 1 195 ? -3.405 -18.156 15.065 1.00 96.62 195 LYS A C 1
ATOM 1529 O O . LYS A 1 195 ? -3.986 -18.779 15.956 1.00 96.62 195 LYS A O 1
ATOM 1534 N N . SER A 1 196 ? -2.408 -17.313 15.319 1.00 96.00 196 SER A N 1
ATOM 1535 C CA . SER A 1 196 ? -1.928 -17.027 16.679 1.00 96.00 196 SER A CA 1
ATOM 1536 C C . SER A 1 196 ? -3.000 -16.349 17.532 1.00 96.00 196 SER A C 1
ATOM 1538 O O . SER A 1 196 ? -3.157 -16.676 18.714 1.00 96.00 196 SER A O 1
ATOM 1540 N N . HIS A 1 197 ? -3.793 -15.472 16.918 1.00 96.94 197 HIS A N 1
ATOM 1541 C CA . HIS A 1 197 ? -4.919 -14.808 17.563 1.00 96.94 197 HIS A CA 1
ATOM 1542 C C . HIS A 1 197 ? -6.078 -15.777 17.832 1.00 96.94 197 HIS A C 1
ATOM 1544 O O . HIS A 1 197 ? -6.598 -15.822 18.947 1.00 96.94 197 HIS A O 1
ATOM 1550 N N . ALA A 1 198 ? -6.436 -16.622 16.860 1.00 96.38 198 ALA A N 1
ATOM 1551 C CA . ALA A 1 198 ? -7.507 -17.613 16.994 1.00 96.38 198 ALA A CA 1
ATOM 1552 C C . ALA A 1 198 ? -7.241 -18.623 18.120 1.00 96.38 198 ALA A C 1
ATOM 1554 O O . ALA A 1 198 ? -8.150 -18.959 18.875 1.00 96.38 198 ALA A O 1
ATOM 1555 N N . ARG A 1 199 ? -5.986 -19.054 18.308 1.00 95.94 199 ARG A N 1
ATOM 1556 C CA . ARG A 1 199 ? -5.607 -19.961 19.412 1.00 95.94 199 ARG A CA 1
ATOM 1557 C C . ARG A 1 199 ? -5.838 -19.366 20.801 1.00 95.94 199 ARG A C 1
ATOM 1559 O O . ARG A 1 199 ? -6.076 -20.111 21.743 1.00 95.94 199 ARG A O 1
ATOM 1566 N N . ASN A 1 200 ? -5.768 -18.043 20.927 1.00 95.19 200 ASN A N 1
ATOM 1567 C CA . ASN A 1 200 ? -5.890 -17.322 22.195 1.00 95.19 200 ASN A CA 1
ATOM 1568 C C . ASN A 1 200 ? -7.177 -16.482 22.257 1.00 95.19 200 ASN A C 1
ATOM 1570 O O . ASN A 1 200 ? -7.256 -15.527 23.033 1.00 95.19 200 ASN A O 1
ATOM 1574 N N . PHE A 1 201 ? -8.176 -16.827 21.438 1.00 96.44 201 PHE A N 1
ATOM 1575 C CA . PHE A 1 201 ? -9.328 -15.983 21.135 1.00 96.44 201 PHE A CA 1
ATOM 1576 C C . PHE A 1 201 ? -9.998 -15.395 22.379 1.00 96.44 201 PHE A C 1
ATOM 1578 O O . PHE A 1 201 ? -10.055 -14.178 22.528 1.00 96.44 201 PHE A O 1
ATOM 1585 N N . THR A 1 202 ? -10.442 -16.249 23.303 1.00 94.38 202 THR A N 1
ATOM 1586 C CA . THR A 1 202 ? -11.184 -15.847 24.508 1.00 94.38 202 THR A CA 1
ATOM 1587 C C . THR A 1 202 ? -10.433 -14.831 25.363 1.00 94.38 202 THR A C 1
ATOM 1589 O O . THR A 1 202 ? -11.041 -13.876 25.841 1.00 94.38 202 THR A O 1
ATOM 1592 N N . THR A 1 203 ? -9.126 -15.026 25.547 1.00 95.12 203 THR A N 1
ATOM 1593 C CA . THR A 1 203 ? -8.270 -14.140 26.349 1.00 95.12 203 THR A CA 1
ATOM 1594 C C . THR A 1 203 ? -8.018 -12.820 25.628 1.00 95.12 203 THR A C 1
ATOM 1596 O O . THR A 1 203 ? -8.034 -11.755 26.243 1.00 95.12 203 THR A O 1
ATOM 1599 N N . LEU A 1 204 ? -7.788 -12.874 24.313 1.00 96.38 204 LEU A N 1
ATOM 1600 C CA . LEU A 1 204 ? -7.538 -11.680 23.510 1.00 96.38 204 LEU A CA 1
ATOM 1601 C C . LEU A 1 204 ? -8.795 -10.837 23.313 1.00 96.38 204 LEU A C 1
ATOM 1603 O O . LEU A 1 204 ? -8.666 -9.625 23.236 1.00 96.38 204 LEU A O 1
ATOM 1607 N N . GLN A 1 205 ? -9.987 -11.440 23.277 1.00 95.44 205 GLN A N 1
ATOM 1608 C CA . GLN A 1 205 ? -11.257 -10.706 23.268 1.00 95.44 205 GLN A CA 1
ATOM 1609 C C . GLN A 1 205 ? -11.348 -9.731 24.443 1.00 95.44 205 GLN A C 1
ATOM 1611 O O . GLN A 1 205 ? -11.572 -8.543 24.230 1.00 95.44 205 GLN A O 1
ATOM 1616 N N . ASP A 1 206 ? -11.121 -10.228 25.661 1.00 93.69 206 ASP A N 1
ATOM 1617 C CA . ASP A 1 206 ? -11.213 -9.413 26.875 1.00 93.69 206 ASP A CA 1
ATOM 1618 C C . ASP A 1 206 ? -10.112 -8.346 26.887 1.00 93.69 206 ASP A C 1
ATOM 1620 O O . ASP A 1 206 ? -10.393 -7.151 26.967 1.00 93.69 206 ASP A O 1
ATOM 1624 N N . ARG A 1 207 ? -8.856 -8.764 26.685 1.00 96.31 207 ARG A N 1
ATOM 1625 C CA . ARG A 1 207 ? -7.700 -7.858 26.723 1.00 96.31 207 ARG A CA 1
ATOM 1626 C C . ARG A 1 207 ? -7.772 -6.756 25.665 1.00 96.31 207 ARG A C 1
ATOM 1628 O O . ARG A 1 207 ? -7.402 -5.612 25.934 1.00 96.31 207 ARG A O 1
ATOM 1635 N N . TYR A 1 208 ? -8.175 -7.094 24.441 1.00 97.62 208 TYR A N 1
ATOM 1636 C CA . TYR A 1 208 ? -8.278 -6.115 23.362 1.00 97.62 208 TYR A CA 1
ATOM 1637 C C . TYR A 1 208 ? -9.509 -5.234 23.535 1.00 97.62 208 TYR A C 1
ATOM 1639 O O . TYR A 1 208 ? -9.404 -4.047 23.259 1.00 97.62 208 TYR A O 1
ATOM 1647 N N . GLY A 1 209 ? -10.626 -5.756 24.049 1.00 96.69 209 GLY A N 1
ATOM 1648 C CA . GLY A 1 209 ? -11.790 -4.943 24.406 1.00 96.69 209 GLY A CA 1
ATOM 1649 C C . GLY A 1 209 ? -11.464 -3.880 25.460 1.00 96.69 209 GLY A C 1
ATOM 1650 O O . GLY A 1 209 ? -11.819 -2.718 25.278 1.00 96.69 209 GLY A O 1
ATOM 1651 N N . GLU A 1 210 ? -10.731 -4.252 26.514 1.00 96.00 210 GLU A N 1
ATOM 1652 C CA . GLU A 1 210 ? -10.245 -3.313 27.539 1.00 96.00 210 GLU A CA 1
ATOM 1653 C C . GLU A 1 210 ? -9.278 -2.277 26.955 1.00 96.00 210 GLU A C 1
ATOM 1655 O O . GLU A 1 210 ? -9.437 -1.083 27.201 1.00 96.00 210 GLU A O 1
ATOM 1660 N N . SER A 1 211 ? -8.312 -2.718 26.138 1.00 97.50 211 SER A N 1
ATOM 1661 C CA . SER A 1 211 ? -7.356 -1.808 25.484 1.00 97.50 211 SER A CA 1
ATOM 1662 C C . SER A 1 211 ? -8.080 -0.801 24.584 1.00 97.50 211 SER A C 1
ATOM 1664 O O . SER A 1 211 ? -7.826 0.391 24.681 1.00 97.50 211 SER A O 1
ATOM 1666 N N . LEU A 1 212 ? -9.046 -1.261 23.781 1.00 98.12 212 LEU A N 1
ATOM 1667 C CA . LEU A 1 212 ? -9.858 -0.401 22.917 1.00 98.12 212 LEU A CA 1
ATOM 1668 C C . LEU A 1 212 ? -10.675 0.627 23.710 1.00 98.12 212 LEU A C 1
ATOM 1670 O O . LEU A 1 212 ? -10.858 1.734 23.220 1.00 98.12 212 LEU A O 1
ATOM 1674 N N . SER A 1 213 ? -11.152 0.289 24.912 1.00 97.00 213 SER A N 1
ATOM 1675 C CA . SER A 1 213 ? -11.873 1.240 25.772 1.00 97.00 213 SER A CA 1
ATOM 1676 C C . SER A 1 213 ? -10.957 2.353 26.293 1.00 97.00 213 SER A C 1
ATOM 1678 O O . SER A 1 213 ? -11.311 3.531 26.255 1.00 97.00 213 SER A O 1
ATOM 1680 N N . VAL A 1 214 ? -9.737 1.999 26.710 1.00 96.69 214 VAL A N 1
ATOM 1681 C CA . VAL A 1 214 ? -8.714 2.980 27.112 1.00 96.69 214 VAL A CA 1
ATOM 1682 C C . VAL A 1 214 ? -8.298 3.858 25.929 1.00 96.69 214 VAL A C 1
ATOM 1684 O O . VAL A 1 214 ? -8.198 5.079 26.069 1.00 96.69 214 VAL A O 1
ATOM 1687 N N . ASP A 1 215 ? -8.101 3.255 24.758 1.00 97.06 215 ASP A N 1
ATOM 1688 C CA . ASP A 1 215 ? -7.721 3.972 23.541 1.00 97.06 215 ASP A CA 1
ATOM 1689 C C . ASP A 1 215 ? -8.848 4.919 23.089 1.00 97.06 215 ASP A C 1
ATOM 1691 O O . ASP A 1 215 ? -8.579 6.062 22.730 1.00 97.06 215 ASP A O 1
ATOM 1695 N N . ALA A 1 216 ? -10.117 4.499 23.181 1.00 96.50 216 ALA A N 1
ATOM 1696 C CA . ALA A 1 216 ? -11.277 5.345 22.889 1.00 96.50 216 ALA A CA 1
ATOM 1697 C C . ALA A 1 216 ? -11.342 6.577 23.803 1.00 96.50 216 ALA A C 1
ATOM 1699 O O . ALA A 1 216 ? -11.570 7.688 23.324 1.00 96.50 216 ALA A O 1
ATOM 1700 N N . ALA A 1 217 ? -11.110 6.398 25.107 1.00 95.62 217 ALA A N 1
ATOM 1701 C CA . ALA A 1 217 ? -11.073 7.502 26.062 1.00 95.62 217 ALA A CA 1
ATOM 1702 C C . ALA A 1 217 ? -9.905 8.464 25.782 1.00 95.62 217 ALA A C 1
ATOM 1704 O O . ALA A 1 217 ? -10.091 9.680 25.820 1.00 95.62 217 ALA A O 1
ATOM 1705 N N . THR A 1 218 ? -8.725 7.926 25.458 1.00 93.81 218 THR A N 1
ATOM 1706 C CA . THR A 1 218 ? -7.531 8.713 25.105 1.00 93.81 218 THR A CA 1
ATOM 1707 C C . THR A 1 218 ? -7.765 9.543 23.845 1.00 93.81 218 THR A C 1
ATOM 1709 O O . THR A 1 218 ? -7.558 10.755 23.862 1.00 93.81 218 THR A O 1
ATOM 1712 N N . VAL A 1 219 ? -8.266 8.921 22.774 1.00 94.56 219 VAL A N 1
ATOM 1713 C CA . VAL A 1 219 ? -8.596 9.601 21.510 1.00 94.56 219 VAL A CA 1
ATOM 1714 C C . VAL A 1 219 ? -9.650 10.681 21.742 1.00 94.56 219 VAL A C 1
ATOM 1716 O O . VAL A 1 219 ? -9.482 11.805 21.278 1.00 94.56 219 VAL A O 1
ATOM 1719 N N . GLY A 1 220 ? -10.710 10.372 22.493 1.00 94.81 220 GLY A N 1
ATOM 1720 C CA . GLY A 1 220 ? -11.760 11.343 22.792 1.00 94.81 220 GLY A CA 1
ATOM 1721 C C . GLY A 1 220 ? -11.250 12.560 23.560 1.00 94.81 220 GLY A C 1
ATOM 1722 O O . GLY A 1 220 ? -11.594 13.688 23.220 1.00 94.81 220 GLY A O 1
ATOM 1723 N N . ALA A 1 221 ? -10.381 12.348 24.551 1.00 93.69 221 ALA A N 1
ATOM 1724 C CA . ALA A 1 221 ? -9.790 13.430 25.334 1.00 93.69 221 ALA A CA 1
ATOM 1725 C C . ALA A 1 221 ? -8.818 14.297 24.517 1.00 93.69 221 ALA A C 1
ATOM 1727 O O . ALA A 1 221 ? -8.840 15.517 24.651 1.00 93.69 221 ALA A O 1
ATOM 1728 N N . LEU A 1 222 ? -7.974 13.688 23.677 1.00 91.44 222 LEU A N 1
ATOM 1729 C CA . LEU A 1 222 ? -6.966 14.414 22.893 1.00 91.44 222 LEU A CA 1
ATOM 1730 C C . LEU A 1 222 ? -7.572 15.195 21.727 1.00 91.44 222 LEU A C 1
ATOM 1732 O O . LEU A 1 222 ? -7.080 16.267 21.388 1.00 91.44 222 LEU A O 1
ATOM 1736 N N . LEU A 1 223 ? -8.643 14.673 21.130 1.00 91.00 223 LEU A N 1
ATOM 1737 C CA . LEU A 1 223 ? -9.335 15.331 20.023 1.00 91.00 223 LEU A CA 1
ATOM 1738 C C . LEU A 1 223 ? -10.507 16.204 20.480 1.00 91.00 223 LEU A C 1
ATOM 1740 O O . LEU A 1 223 ? -11.110 16.869 19.645 1.00 91.00 223 LEU A O 1
ATOM 1744 N N . ASP A 1 224 ? -10.832 16.216 21.774 1.00 92.56 224 ASP A N 1
ATOM 1745 C CA . ASP A 1 224 ? -12.021 16.879 22.326 1.00 92.56 224 ASP A CA 1
ATOM 1746 C C . ASP A 1 224 ? -13.317 16.454 21.603 1.00 92.56 224 ASP A C 1
ATOM 1748 O O . ASP A 1 224 ? -14.164 17.264 21.229 1.00 92.56 224 ASP A O 1
ATOM 1752 N N . VAL A 1 225 ? -13.459 15.145 21.363 1.00 93.88 225 VAL A N 1
ATOM 1753 C CA . VAL A 1 225 ? -14.625 14.546 20.693 1.00 93.88 225 VAL A CA 1
ATOM 1754 C C . VAL A 1 225 ? -15.177 13.370 21.483 1.00 93.88 225 VAL A C 1
ATOM 1756 O O . VAL A 1 225 ? -14.473 12.690 22.230 1.00 93.88 225 VAL A O 1
ATOM 1759 N N . VAL A 1 226 ? -16.453 13.055 21.270 1.00 94.88 226 VAL A N 1
ATOM 1760 C CA . VAL A 1 226 ? -17.032 11.819 21.795 1.00 94.88 226 VAL A CA 1
ATOM 1761 C C . VAL A 1 226 ? -16.687 10.672 20.849 1.00 94.88 226 VAL A C 1
ATOM 1763 O O . VAL A 1 226 ? -17.071 10.667 19.677 1.00 94.88 226 VAL A O 1
ATOM 1766 N N . VAL A 1 227 ? -15.992 9.666 21.379 1.00 95.19 227 VAL A N 1
ATOM 1767 C CA . VAL A 1 227 ? -15.767 8.390 20.695 1.00 95.19 227 VAL A CA 1
ATOM 1768 C C . VAL A 1 227 ? -16.911 7.447 21.048 1.00 95.19 227 VAL A C 1
ATOM 1770 O O . VAL A 1 227 ? -17.091 7.060 22.198 1.00 95.19 227 VAL A O 1
ATOM 1773 N N . HIS A 1 228 ? -17.710 7.076 20.055 1.00 92.50 228 HIS A N 1
ATOM 1774 C CA . HIS A 1 228 ? -18.878 6.217 20.252 1.00 92.50 228 HIS A CA 1
ATOM 1775 C C . HIS A 1 228 ? -18.533 4.729 20.252 1.00 92.50 228 HIS A C 1
ATOM 1777 O O . HIS A 1 228 ? -19.291 3.917 20.791 1.00 92.50 228 HIS A O 1
ATOM 1783 N N . ARG A 1 229 ? -17.453 4.354 19.559 1.00 93.12 229 ARG A N 1
ATOM 1784 C CA . ARG A 1 229 ? -17.030 2.962 19.412 1.00 93.12 229 ARG A CA 1
ATOM 1785 C C . ARG A 1 229 ? -15.592 2.870 18.927 1.00 93.12 229 ARG A C 1
ATOM 1787 O O . ARG A 1 229 ? -15.284 3.418 17.872 1.00 93.12 229 ARG A O 1
ATOM 1794 N N . ALA A 1 230 ? -14.781 2.076 19.618 1.00 97.25 230 ALA A N 1
ATOM 1795 C CA . ALA A 1 230 ? -13.498 1.587 19.122 1.00 97.25 230 ALA A CA 1
ATOM 1796 C C . ALA A 1 230 ? -13.596 0.117 18.684 1.00 97.25 230 ALA A C 1
ATOM 1798 O O . ALA A 1 230 ? -14.328 -0.691 19.269 1.00 97.25 230 ALA A O 1
ATOM 1799 N N . THR A 1 231 ? -12.913 -0.251 17.603 1.00 98.00 231 THR A N 1
ATOM 1800 C CA . THR A 1 231 ? -12.937 -1.613 17.050 1.00 98.00 231 THR A CA 1
ATOM 1801 C C . THR A 1 231 ? -11.605 -1.972 16.411 1.00 98.00 231 THR A C 1
ATOM 1803 O O . THR A 1 231 ? -11.054 -1.186 15.650 1.00 98.00 231 THR A O 1
ATOM 1806 N N . LEU A 1 232 ? -11.132 -3.183 16.690 1.00 98.62 232 LEU A N 1
ATOM 1807 C CA . LEU A 1 232 ? -9.999 -3.814 16.029 1.00 98.62 232 LEU A CA 1
ATOM 1808 C C . LEU A 1 232 ? -10.497 -4.766 14.942 1.00 98.62 232 LEU A C 1
ATOM 1810 O O . LEU A 1 232 ? -11.307 -5.661 15.205 1.00 98.62 232 LEU A O 1
ATOM 1814 N N . TRP A 1 233 ? -9.934 -4.617 13.753 1.00 98.56 233 TRP A N 1
ATOM 1815 C CA . TRP A 1 233 ? -10.091 -5.505 12.613 1.00 98.56 233 TRP A CA 1
ATOM 1816 C C . TRP A 1 233 ? -8.773 -6.234 12.354 1.00 98.56 233 TRP A C 1
ATOM 1818 O O . TRP A 1 233 ? -7.723 -5.603 12.389 1.00 98.56 233 TRP A O 1
ATOM 1828 N N . ILE A 1 234 ? -8.806 -7.542 12.094 1.00 98.25 234 ILE A N 1
ATOM 1829 C CA . ILE A 1 234 ? -7.602 -8.337 11.785 1.00 98.25 234 ILE A CA 1
ATOM 1830 C C . ILE A 1 234 ? -7.777 -9.011 10.428 1.00 98.25 234 ILE A C 1
ATOM 1832 O O . ILE A 1 234 ? -8.832 -9.598 10.166 1.00 98.25 234 ILE A O 1
ATOM 1836 N N . ALA A 1 235 ? -6.747 -8.945 9.583 1.00 97.31 235 ALA A N 1
ATOM 1837 C CA . ALA A 1 235 ? -6.726 -9.637 8.302 1.00 97.31 235 ALA A CA 1
ATOM 1838 C C . ALA A 1 235 ? -6.661 -11.153 8.510 1.00 97.31 235 ALA A C 1
ATOM 1840 O O . ALA A 1 235 ? -5.828 -11.661 9.262 1.00 97.31 235 ALA A O 1
ATOM 1841 N N . ASN A 1 236 ? -7.527 -11.892 7.821 1.00 94.88 236 ASN A N 1
ATOM 1842 C CA . ASN A 1 236 ? -7.535 -13.355 7.894 1.00 94.88 236 ASN A CA 1
ATOM 1843 C C . ASN A 1 236 ? -6.546 -14.019 6.914 1.00 94.88 236 ASN A C 1
ATOM 1845 O O . ASN A 1 236 ? -6.347 -15.232 6.966 1.00 94.88 236 ASN A O 1
ATOM 1849 N N . GLY A 1 237 ? -5.923 -13.234 6.025 1.00 91.75 237 GLY A N 1
ATOM 1850 C CA . GLY A 1 237 ? -5.043 -13.726 4.962 1.00 91.75 237 GLY A CA 1
ATOM 1851 C C . GLY A 1 237 ? -5.783 -14.334 3.763 1.00 91.75 237 GLY A C 1
ATOM 1852 O O . GLY A 1 237 ? -5.189 -15.058 2.966 1.00 91.75 237 GLY A O 1
ATOM 1853 N N . GLU A 1 238 ? -7.077 -14.058 3.623 1.00 91.94 238 GLU A N 1
ATOM 1854 C CA . GLU A 1 238 ? -7.948 -14.525 2.535 1.00 91.94 238 GLU A CA 1
ATOM 1855 C C . GLU A 1 238 ? -8.750 -13.352 1.937 1.00 91.94 238 GLU A C 1
ATOM 1857 O O . GLU A 1 238 ? -9.911 -13.508 1.566 1.00 91.94 238 GLU A O 1
ATOM 1862 N N . GLY A 1 239 ? -8.163 -12.149 1.904 1.00 90.25 239 GLY A N 1
ATOM 1863 C CA . GLY A 1 239 ? -8.797 -10.945 1.341 1.00 90.25 239 GLY A CA 1
ATOM 1864 C C . GLY A 1 239 ? -9.936 -10.357 2.185 1.00 90.25 239 GLY A C 1
ATOM 1865 O O . GLY A 1 239 ? -10.761 -9.597 1.677 1.00 90.25 239 GLY A O 1
ATOM 1866 N N . HIS A 1 240 ? -10.020 -10.730 3.467 1.00 96.12 240 HIS A N 1
ATOM 1867 C CA . HIS A 1 240 ? -11.038 -10.223 4.381 1.00 96.12 240 HIS A CA 1
ATOM 1868 C C . HIS A 1 240 ? -10.434 -9.722 5.693 1.00 96.12 240 HIS A C 1
ATOM 1870 O O . HIS A 1 240 ? -9.441 -10.245 6.210 1.00 96.12 240 HIS A O 1
ATOM 1876 N N . LEU A 1 241 ? -11.113 -8.742 6.278 1.00 97.69 241 LEU A N 1
ATOM 1877 C CA . LEU A 1 241 ? -10.938 -8.322 7.658 1.00 97.69 241 LEU A CA 1
ATOM 1878 C C . LEU A 1 241 ? -12.035 -8.936 8.520 1.00 97.69 241 LEU A C 1
ATOM 1880 O O . LEU A 1 241 ? -13.219 -8.832 8.200 1.00 97.69 241 LEU A O 1
ATOM 1884 N N . ALA A 1 242 ? -11.664 -9.512 9.658 1.00 97.94 242 ALA A N 1
ATOM 1885 C CA . ALA A 1 242 ? -12.627 -9.867 10.688 1.00 97.94 242 ALA A CA 1
ATOM 1886 C C . ALA A 1 242 ? -12.712 -8.761 11.730 1.00 97.94 242 ALA A C 1
ATOM 1888 O O . ALA A 1 242 ? -11.680 -8.292 12.214 1.00 97.94 242 ALA A O 1
ATOM 1889 N N . ARG A 1 243 ? -13.931 -8.400 12.139 1.00 97.69 243 ARG A N 1
ATOM 1890 C CA . ARG A 1 243 ? -14.180 -7.518 13.283 1.00 97.69 243 ARG A CA 1
ATOM 1891 C C . ARG A 1 243 ? -13.798 -8.226 14.575 1.00 97.69 243 ARG A C 1
ATOM 1893 O O . ARG A 1 243 ? -14.664 -8.775 15.251 1.00 97.69 243 ARG A O 1
ATOM 1900 N N . TRP A 1 244 ? -12.506 -8.246 14.870 1.00 97.19 244 TRP A N 1
ATOM 1901 C CA . TRP A 1 244 ? -11.923 -9.055 15.921 1.00 97.19 244 TRP A CA 1
ATOM 1902 C C . TRP A 1 244 ? -12.457 -8.661 17.288 1.00 97.19 244 TRP A C 1
ATOM 1904 O O . TRP A 1 244 ? -13.086 -9.482 17.939 1.00 97.19 244 TRP A O 1
ATOM 1914 N N . ALA A 1 245 ? -12.263 -7.416 17.714 1.00 97.06 245 ALA A N 1
ATOM 1915 C CA . ALA A 1 245 ? -12.714 -6.940 19.019 1.00 97.06 245 ALA A CA 1
ATOM 1916 C C . ALA A 1 245 ? -13.394 -5.580 18.878 1.00 97.06 245 ALA A C 1
ATOM 1918 O O . ALA A 1 245 ? -13.003 -4.761 18.052 1.00 97.06 245 ALA A O 1
ATOM 1919 N N . THR A 1 246 ? -14.409 -5.333 19.696 1.00 96.12 246 THR A N 1
ATOM 1920 C CA . THR A 1 246 ? -15.100 -4.046 19.778 1.00 96.12 246 THR A CA 1
ATOM 1921 C C . THR A 1 246 ? -15.268 -3.717 21.250 1.00 96.12 246 THR A C 1
ATOM 1923 O O . THR A 1 246 ? -15.608 -4.596 22.039 1.00 96.12 246 THR A O 1
ATOM 1926 N N . GLU A 1 247 ? -15.048 -2.462 21.619 1.00 93.25 247 GLU A N 1
ATOM 1927 C CA . GLU A 1 247 ? -15.294 -2.002 22.984 1.00 93.25 247 GLU A CA 1
ATOM 1928 C C . GLU A 1 247 ? -16.709 -2.397 23.459 1.00 93.25 247 GLU A C 1
ATOM 1930 O O . GLU A 1 247 ? -17.703 -2.195 22.755 1.00 93.25 247 GLU A O 1
ATOM 1935 N N . GLY A 1 248 ? -16.798 -3.000 24.650 1.00 87.81 248 GLY A N 1
ATOM 1936 C CA . GLY A 1 248 ? -18.067 -3.407 25.265 1.00 87.81 248 GLY A CA 1
ATOM 1937 C C . GLY A 1 248 ? -18.773 -4.602 24.609 1.00 87.81 248 GLY A C 1
ATOM 1938 O O . GLY A 1 248 ? -19.865 -4.972 25.043 1.00 87.81 248 GLY A O 1
ATOM 1939 N N . VAL A 1 249 ? -18.181 -5.235 23.589 1.00 91.75 249 VAL A N 1
ATOM 1940 C CA . VAL A 1 249 ? -18.734 -6.423 22.921 1.00 91.75 249 VAL A CA 1
ATOM 1941 C C . VAL A 1 249 ? -17.749 -7.578 23.017 1.00 91.75 249 VAL A C 1
ATOM 1943 O O . VAL A 1 249 ? -16.591 -7.456 22.634 1.00 91.75 249 VAL A O 1
ATOM 1946 N N . ARG A 1 250 ? -18.242 -8.738 23.458 1.00 93.12 250 ARG A N 1
ATOM 1947 C CA . ARG A 1 250 ? -17.467 -9.978 23.511 1.00 93.12 250 ARG A CA 1
ATOM 1948 C C . ARG A 1 250 ? -18.070 -11.026 22.588 1.00 93.12 250 ARG A C 1
ATOM 1950 O O . ARG A 1 250 ? -19.211 -11.451 22.787 1.00 93.12 250 ARG A O 1
ATOM 1957 N N . TYR A 1 251 ? -17.294 -11.480 21.613 1.00 94.31 251 TYR A N 1
ATOM 1958 C CA . TYR A 1 251 ? -17.671 -12.618 20.778 1.00 94.31 251 TYR A CA 1
ATOM 1959 C C . TYR A 1 251 ? -17.352 -13.930 21.499 1.00 94.31 251 TYR A C 1
ATOM 1961 O O . TYR A 1 251 ? -16.363 -14.037 22.222 1.00 94.31 251 TYR A O 1
ATOM 1969 N N . ARG A 1 252 ? -18.208 -14.941 21.317 1.00 91.81 252 ARG A N 1
ATOM 1970 C CA . ARG A 1 252 ? -18.034 -16.253 21.965 1.00 91.81 252 ARG A CA 1
ATOM 1971 C C . ARG A 1 252 ? -17.025 -17.145 21.252 1.00 91.81 252 ARG A C 1
ATOM 1973 O O . ARG A 1 252 ? -16.372 -17.944 21.907 1.00 91.81 252 ARG A O 1
ATOM 1980 N N . ASP A 1 253 ? -16.932 -17.011 19.934 1.00 94.50 253 ASP A N 1
ATOM 1981 C CA . ASP A 1 253 ? -16.068 -17.816 19.074 1.00 94.50 253 ASP A CA 1
ATOM 1982 C C . ASP A 1 253 ? -15.701 -17.039 17.798 1.00 94.50 253 ASP A C 1
ATOM 1984 O O . ASP A 1 253 ? -16.410 -16.099 17.415 1.00 94.50 253 ASP A O 1
ATOM 1988 N N . VAL A 1 254 ? -14.616 -17.455 17.139 1.00 94.94 254 VAL A N 1
ATOM 1989 C CA . VAL A 1 254 ? -14.120 -16.892 15.872 1.00 94.94 254 VAL A CA 1
ATOM 1990 C C . VAL A 1 254 ? -15.184 -16.954 14.767 1.00 94.94 254 VAL A C 1
ATOM 1992 O O . VAL A 1 254 ? -15.277 -16.037 13.953 1.00 94.94 254 VAL A O 1
ATOM 1995 N N . GLY A 1 255 ? -16.044 -17.976 14.760 1.00 95.12 255 GLY A N 1
ATOM 1996 C CA . GLY A 1 255 ? -17.128 -18.125 13.786 1.00 95.12 255 GLY A CA 1
ATOM 1997 C C . GLY A 1 255 ? -18.238 -17.07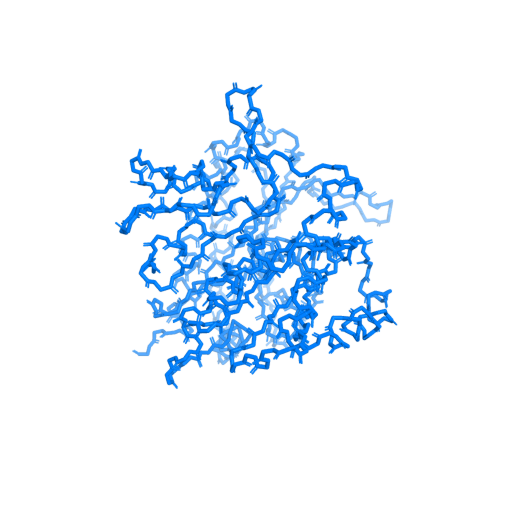1 13.886 1.00 95.12 255 GLY A C 1
ATOM 1998 O O . GLY A 1 255 ? -19.039 -16.946 12.965 1.00 95.12 255 GLY A O 1
ATOM 1999 N N . TYR A 1 256 ? -18.294 -16.291 14.973 1.00 95.50 256 TYR A N 1
ATOM 2000 C CA . TYR A 1 256 ? -19.254 -15.187 15.131 1.00 95.50 256 TYR A CA 1
ATOM 2001 C C . TYR A 1 256 ? -18.706 -13.829 14.681 1.00 95.50 256 TYR A C 1
ATOM 2003 O O . TYR A 1 256 ? -19.426 -12.826 14.743 1.00 95.50 256 TYR A O 1
ATOM 2011 N N . LEU A 1 257 ? -17.439 -13.764 14.267 1.00 96.75 257 LEU A N 1
ATOM 2012 C CA . LEU A 1 257 ? -16.841 -12.518 13.813 1.00 96.75 257 LEU A CA 1
ATOM 2013 C C . LEU A 1 257 ? -17.433 -12.112 12.464 1.00 96.75 257 LEU A C 1
ATOM 2015 O O . LEU A 1 257 ? -17.566 -12.917 11.543 1.00 96.75 257 LEU A O 1
ATOM 2019 N N . LYS A 1 258 ? -17.761 -10.826 12.330 1.00 96.44 258 LYS A N 1
ATOM 2020 C CA . LYS A 1 258 ? -18.171 -10.269 11.042 1.00 96.44 258 LYS A CA 1
ATOM 2021 C C . LYS A 1 258 ? -16.949 -10.171 10.137 1.00 96.44 258 LYS A C 1
ATOM 2023 O O . LYS A 1 258 ? -16.004 -9.471 10.494 1.00 96.44 258 LYS A O 1
ATOM 2028 N N . LEU A 1 259 ? -17.010 -10.816 8.978 1.00 97.44 259 LEU A N 1
ATOM 2029 C CA . LEU A 1 259 ? -16.031 -10.650 7.911 1.00 97.44 259 LEU A CA 1
ATOM 2030 C C . LEU A 1 259 ? -16.485 -9.545 6.957 1.00 97.44 259 LEU A C 1
ATOM 2032 O O . LEU A 1 259 ? -17.671 -9.446 6.631 1.00 97.44 259 LEU A O 1
ATOM 2036 N N . VAL A 1 260 ? -15.545 -8.710 6.535 1.00 96.38 260 VAL A N 1
ATOM 2037 C CA . VAL A 1 260 ? -15.748 -7.674 5.519 1.00 96.38 260 VAL A CA 1
ATOM 2038 C C . VAL A 1 260 ? -14.634 -7.777 4.478 1.00 96.38 260 VAL A C 1
ATOM 2040 O O . VAL A 1 260 ? -13.516 -8.149 4.843 1.00 96.38 260 VAL A O 1
ATOM 2043 N N . PRO A 1 261 ? -14.917 -7.509 3.194 1.00 94.94 261 PRO A N 1
ATOM 2044 C CA . PRO A 1 261 ? -13.885 -7.530 2.163 1.00 94.94 261 PRO A CA 1
ATOM 2045 C C . PRO A 1 261 ? -12.870 -6.400 2.383 1.00 94.94 261 PRO A C 1
ATOM 2047 O O . PRO A 1 261 ? -13.211 -5.358 2.944 1.00 94.94 261 PRO A O 1
ATOM 2050 N N . THR A 1 262 ? -11.635 -6.606 1.932 1.00 94.12 262 THR A N 1
ATOM 2051 C CA . THR A 1 262 ? -10.643 -5.534 1.740 1.00 94.12 262 THR A CA 1
ATOM 2052 C C . THR A 1 262 ? -10.718 -4.978 0.320 1.00 94.12 262 THR A C 1
ATOM 2054 O O . THR A 1 262 ? -11.357 -5.597 -0.535 1.00 94.12 262 THR A O 1
ATOM 2057 N N . GLY A 1 263 ? -10.078 -3.837 0.074 1.00 92.94 263 GLY A N 1
ATOM 2058 C CA . GLY A 1 263 ? -9.951 -3.214 -1.249 1.00 92.94 263 GLY A CA 1
ATOM 2059 C C . GLY A 1 263 ? -10.181 -1.706 -1.196 1.00 92.94 263 GLY A C 1
ATOM 2060 O O . GLY A 1 263 ? -10.881 -1.230 -0.298 1.00 92.94 263 GLY A O 1
ATOM 2061 N N . HIS A 1 264 ? -9.648 -0.958 -2.161 1.00 91.94 264 HIS A N 1
ATOM 2062 C CA . HIS A 1 264 ? -9.893 0.485 -2.310 1.00 91.94 264 HIS A CA 1
ATOM 2063 C C . HIS A 1 264 ? -11.388 0.830 -2.452 1.00 91.94 264 HIS A C 1
ATOM 2065 O O . HIS A 1 264 ? -11.825 1.908 -2.060 1.00 91.94 264 HIS A O 1
ATOM 2071 N N . ASP A 1 265 ? -12.183 -0.099 -2.984 1.00 91.19 265 ASP A N 1
ATOM 2072 C CA . ASP A 1 265 ? -13.637 -0.019 -3.161 1.00 91.19 265 ASP A CA 1
ATOM 2073 C C . ASP A 1 265 ? -14.419 -0.745 -2.055 1.00 91.19 265 ASP A C 1
ATOM 2075 O O . ASP A 1 265 ? -15.621 -1.002 -2.183 1.00 91.19 265 ASP A O 1
ATOM 2079 N N . SER A 1 266 ? -13.754 -1.106 -0.955 1.00 92.56 266 SER A N 1
ATOM 2080 C CA . SER A 1 266 ? -14.412 -1.731 0.186 1.00 92.56 266 SER A CA 1
ATOM 2081 C C . SER A 1 266 ? -15.529 -0.824 0.724 1.00 92.56 266 SER A C 1
ATOM 2083 O O . SER A 1 266 ? -15.280 0.337 1.038 1.00 92.56 266 SER A O 1
ATOM 2085 N N . PRO A 1 267 ? -16.739 -1.357 0.989 1.00 90.88 267 PRO A N 1
ATOM 2086 C CA . PRO A 1 267 ? -17.812 -0.585 1.622 1.00 90.88 267 PRO A CA 1
ATOM 2087 C C . PRO A 1 267 ? -17.543 -0.300 3.111 1.00 90.88 267 PRO A C 1
ATOM 2089 O O . PRO A 1 267 ? -18.363 0.304 3.801 1.00 90.88 267 PRO A O 1
ATOM 2092 N N . TRP A 1 268 ? -16.422 -0.791 3.643 1.00 93.50 268 TRP A N 1
ATOM 2093 C CA . TRP A 1 268 ? -15.959 -0.546 5.001 1.00 93.50 268 TRP A CA 1
ATOM 2094 C C . TRP A 1 268 ? -14.652 0.228 4.943 1.00 93.50 268 TRP A C 1
ATOM 2096 O O . TRP A 1 268 ? -13.668 -0.291 4.418 1.00 93.50 268 TRP A O 1
ATOM 2106 N N . ILE A 1 269 ? -14.609 1.390 5.598 1.00 95.69 269 ILE A N 1
ATOM 21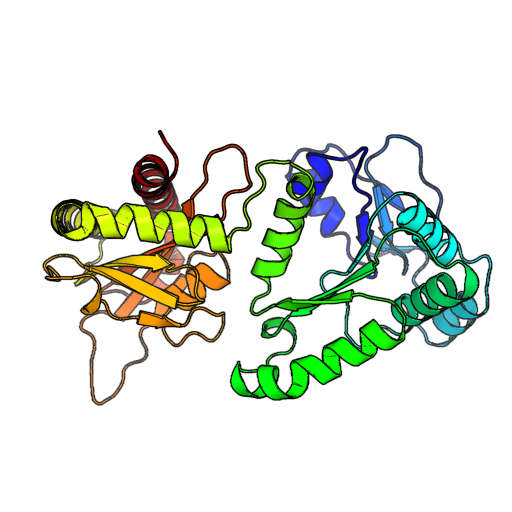07 C CA . ILE A 1 269 ? -13.400 2.220 5.711 1.00 95.69 269 ILE A CA 1
ATOM 2108 C C . ILE A 1 269 ? -12.189 1.444 6.255 1.00 95.69 269 ILE A C 1
ATOM 2110 O O . ILE A 1 269 ? -11.060 1.725 5.879 1.00 95.69 269 ILE A O 1
ATOM 2114 N N . ALA A 1 270 ? -12.407 0.421 7.094 1.00 97.25 270 ALA A N 1
ATOM 2115 C CA . ALA A 1 270 ? -11.331 -0.459 7.548 1.00 97.25 270 ALA A CA 1
ATOM 2116 C C . ALA A 1 270 ? -10.705 -1.259 6.392 1.00 97.25 270 ALA A C 1
ATOM 2118 O O . ALA A 1 270 ? -9.490 -1.402 6.327 1.00 97.25 270 ALA A O 1
ATOM 2119 N N . GLY A 1 271 ? -11.535 -1.769 5.479 1.00 96.50 271 GLY A N 1
ATOM 2120 C CA . GLY A 1 271 ? -11.084 -2.487 4.289 1.00 96.50 271 GLY A CA 1
ATOM 2121 C C . GLY A 1 271 ? -10.376 -1.580 3.282 1.00 96.50 271 GLY A C 1
ATOM 2122 O O . GLY A 1 271 ? -9.448 -2.044 2.630 1.00 96.50 271 GLY A O 1
ATOM 2123 N N . GLU A 1 272 ? -10.757 -0.302 3.212 1.00 95.81 272 GLU A N 1
ATOM 2124 C CA . GLU A 1 272 ? -10.046 0.696 2.405 1.00 95.81 272 GLU A CA 1
ATOM 2125 C C . GLU A 1 272 ? -8.693 1.073 3.022 1.00 95.81 272 GLU A C 1
ATOM 2127 O O . GLU A 1 272 ? -7.684 1.107 2.329 1.00 95.81 272 GLU A O 1
ATOM 2132 N N . ALA A 1 273 ? -8.656 1.322 4.336 1.00 97.31 273 ALA A N 1
ATOM 2133 C CA . ALA A 1 273 ? -7.446 1.736 5.044 1.00 97.31 273 ALA A CA 1
ATOM 2134 C C . ALA A 1 273 ? -6.344 0.668 5.003 1.00 97.31 273 ALA A C 1
ATOM 2136 O O . ALA A 1 273 ? -5.171 1.000 4.845 1.00 97.31 273 ALA A O 1
ATOM 2137 N N . ILE A 1 274 ? -6.706 -0.619 5.122 1.00 95.75 274 ILE A N 1
ATOM 2138 C CA . ILE A 1 274 ? -5.725 -1.704 4.968 1.00 95.75 274 ILE A CA 1
ATOM 2139 C C . ILE A 1 274 ? -5.241 -1.836 3.523 1.00 95.75 274 ILE A C 1
ATOM 2141 O O . ILE A 1 274 ? -4.065 -2.104 3.316 1.00 95.75 274 ILE A O 1
ATOM 2145 N N . ALA A 1 275 ? -6.131 -1.636 2.547 1.00 93.56 275 ALA A N 1
ATOM 2146 C CA . ALA A 1 275 ? -5.830 -1.788 1.128 1.00 93.56 275 ALA A CA 1
ATOM 2147 C C . ALA A 1 275 ? -4.900 -0.692 0.609 1.00 93.56 275 ALA A C 1
ATOM 2149 O O . ALA A 1 275 ? -3.985 -0.980 -0.150 1.00 93.56 275 ALA A O 1
ATOM 2150 N N . SER A 1 276 ? -5.098 0.553 1.047 1.00 93.81 276 SER A N 1
ATOM 2151 C CA . SER A 1 276 ? -4.219 1.659 0.671 1.00 93.81 276 SER A CA 1
ATOM 2152 C C . SER A 1 276 ? -2.995 1.801 1.579 1.00 93.81 276 SER A C 1
ATOM 2154 O O . SER A 1 276 ? -2.166 2.658 1.314 1.00 93.81 276 SER A O 1
ATOM 2156 N N . GLU A 1 277 ? -2.900 1.029 2.670 1.00 94.81 277 GLU A N 1
ATOM 2157 C CA . GLU A 1 277 ? -1.897 1.207 3.733 1.00 94.81 277 GLU A CA 1
ATOM 2158 C C . GLU A 1 277 ? -1.861 2.641 4.315 1.00 94.81 277 GLU A C 1
ATOM 2160 O O . GLU A 1 277 ? -0.821 3.125 4.759 1.00 94.81 277 GLU A O 1
ATOM 2165 N N . GLU A 1 278 ? -3.008 3.329 4.359 1.00 95.56 278 GLU A N 1
ATOM 2166 C CA . GLU A 1 278 ? -3.104 4.725 4.811 1.00 95.56 278 GLU A CA 1
ATOM 2167 C C . GLU A 1 278 ? -4.161 4.915 5.892 1.00 95.56 278 GLU A C 1
ATOM 2169 O O . GLU A 1 278 ? -5.177 4.217 5.954 1.00 95.56 278 GLU A O 1
ATOM 2174 N N . VAL A 1 279 ? -3.948 5.936 6.718 1.00 96.75 279 VAL A N 1
ATOM 2175 C CA . VAL A 1 279 ? -4.956 6.419 7.658 1.00 96.75 279 VAL A CA 1
ATOM 2176 C C . VAL A 1 279 ? -6.105 7.026 6.860 1.00 96.75 279 VAL A C 1
ATOM 2178 O O . VAL A 1 279 ? -5.895 7.890 6.010 1.00 96.75 279 VAL A O 1
ATOM 2181 N N . LYS A 1 280 ? -7.333 6.589 7.133 1.00 96.19 280 LYS A N 1
ATOM 2182 C CA . LYS A 1 280 ? -8.535 7.131 6.491 1.00 96.19 280 LYS A CA 1
ATOM 2183 C C . LYS A 1 280 ? -9.414 7.814 7.523 1.00 96.19 280 LYS A C 1
ATOM 2185 O O . LYS A 1 280 ? -9.674 7.267 8.590 1.00 96.19 280 LYS A O 1
ATOM 2190 N N . LEU A 1 281 ? -9.929 8.982 7.169 1.00 95.75 281 LEU A N 1
ATOM 2191 C CA . LEU A 1 281 ? -10.917 9.716 7.945 1.00 95.75 281 LEU A CA 1
ATOM 2192 C C . LEU A 1 281 ? -12.056 10.101 7.004 1.00 95.75 281 LEU A C 1
ATOM 2194 O O . LEU A 1 281 ? -11.840 10.832 6.039 1.00 95.75 281 LEU A O 1
ATOM 2198 N N . LYS A 1 282 ? -13.256 9.574 7.250 1.00 94.88 282 LYS A N 1
ATOM 2199 C CA . LYS A 1 282 ? -14.426 9.828 6.396 1.00 94.88 282 LYS A CA 1
ATOM 2200 C C . LYS A 1 282 ? -15.679 10.063 7.215 1.00 94.88 282 LYS A C 1
ATOM 2202 O O . LYS A 1 282 ? -15.885 9.415 8.241 1.00 94.88 282 LYS A O 1
ATOM 2207 N N . ASP A 1 283 ? -16.535 10.946 6.717 1.00 93.31 283 ASP A N 1
ATOM 2208 C CA . ASP A 1 283 ? -17.901 11.065 7.211 1.00 93.31 283 ASP A CA 1
ATOM 2209 C C . ASP A 1 283 ? -18.688 9.791 6.913 1.00 93.31 283 ASP A C 1
ATOM 2211 O O . ASP A 1 283 ? -18.487 9.125 5.896 1.00 93.31 283 ASP A O 1
ATOM 2215 N N . VAL A 1 284 ? -19.594 9.443 7.818 1.00 88.19 284 VAL A N 1
ATOM 2216 C CA . VAL A 1 284 ? -20.489 8.313 7.617 1.00 88.19 284 VAL A CA 1
ATOM 2217 C C . VAL A 1 284 ? -21.652 8.757 6.755 1.00 88.19 284 VAL A C 1
ATOM 2219 O O . VAL A 1 284 ? -22.418 9.649 7.131 1.00 88.19 284 VAL A O 1
ATOM 2222 N N . GLU A 1 285 ? -21.817 8.088 5.619 1.00 80.25 285 GLU A N 1
ATOM 2223 C CA . GLU A 1 285 ? -23.004 8.247 4.792 1.00 80.25 285 GLU A CA 1
ATOM 2224 C C . GLU A 1 285 ? -24.247 7.893 5.614 1.00 80.25 285 GLU A C 1
ATOM 2226 O O . GLU A 1 285 ? -24.391 6.790 6.150 1.00 80.25 285 GLU A O 1
ATOM 2231 N N . ARG A 1 286 ? -25.143 8.869 5.770 1.00 70.31 286 ARG A N 1
ATOM 2232 C CA . ARG A 1 286 ? -26.373 8.680 6.536 1.00 70.31 286 ARG A CA 1
ATOM 2233 C C . ARG A 1 286 ? -27.398 7.981 5.658 1.00 70.31 286 ARG A C 1
ATOM 2235 O O . ARG A 1 286 ? -27.997 8.608 4.788 1.00 70.31 286 ARG A O 1
ATOM 2242 N N . ASP A 1 287 ? -27.633 6.704 5.930 1.00 63.50 287 ASP A N 1
ATOM 2243 C CA . ASP A 1 287 ? -28.811 6.014 5.417 1.00 63.50 287 ASP A CA 1
ATOM 2244 C C . ASP A 1 287 ? -30.052 6.491 6.196 1.00 63.50 287 ASP A C 1
ATOM 2246 O O . ASP A 1 287 ? -30.048 6.616 7.424 1.00 63.50 287 ASP A O 1
ATOM 2250 N N . VAL A 1 288 ? -31.148 6.737 5.481 1.00 56.25 288 VAL A N 1
ATOM 2251 C CA . VAL A 1 288 ? -32.452 7.099 6.051 1.00 56.25 288 VAL A CA 1
ATOM 2252 C C . VAL A 1 288 ? -32.971 6.002 6.998 1.00 56.25 288 VAL A C 1
ATOM 2254 O O . VAL A 1 288 ? -33.765 6.287 7.895 1.00 56.25 288 VAL A O 1
ATOM 2257 N N . GLN A 1 289 ? -32.517 4.755 6.835 1.00 54.84 289 GLN A N 1
ATOM 2258 C CA . GLN A 1 289 ? -32.938 3.607 7.648 1.00 54.84 289 GLN A CA 1
ATOM 2259 C C . GLN A 1 289 ? -32.068 3.359 8.887 1.00 54.84 289 GLN A C 1
ATOM 2261 O O . GLN A 1 289 ? -32.527 2.723 9.838 1.00 54.84 289 GLN A O 1
ATOM 2266 N N . VAL A 1 290 ? -30.833 3.865 8.910 1.00 55.09 290 VAL A N 1
ATOM 2267 C CA . VAL A 1 290 ? -29.907 3.729 10.040 1.00 55.09 290 VAL A CA 1
ATOM 2268 C C . VAL A 1 290 ? -29.154 5.042 10.182 1.00 55.09 290 VAL A C 1
ATOM 2270 O O . VAL A 1 290 ? -28.251 5.331 9.409 1.00 55.09 290 VAL A O 1
ATOM 2273 N N . SER A 1 291 ? -29.505 5.832 11.197 1.00 59.03 291 SER A N 1
ATOM 2274 C CA . SER A 1 291 ? -28.697 6.982 11.606 1.00 59.03 291 SER A CA 1
ATOM 2275 C C . SER A 1 291 ? -27.646 6.505 12.610 1.00 59.03 291 SER A C 1
ATOM 2277 O O . SER A 1 291 ? -27.987 6.312 13.782 1.00 59.03 291 SER A O 1
ATOM 2279 N N . PRO A 1 292 ? -26.394 6.246 12.187 1.00 69.38 292 PRO A N 1
ATOM 2280 C CA . PRO A 1 292 ? -25.321 5.960 13.126 1.00 69.38 292 PRO A CA 1
ATOM 2281 C C . PRO A 1 292 ? -25.206 7.112 14.123 1.00 69.38 292 PRO A C 1
ATOM 2283 O O . PRO A 1 292 ? -25.442 8.274 13.796 1.00 69.38 292 PRO A O 1
ATOM 2286 N N . THR A 1 293 ? -24.864 6.786 15.367 1.00 79.38 293 THR A N 1
ATOM 2287 C CA . THR A 1 293 ? -24.746 7.793 16.429 1.00 79.38 293 THR A CA 1
ATOM 2288 C C . THR A 1 293 ? -23.510 8.678 16.270 1.00 79.38 293 THR A C 1
ATOM 2290 O O . THR A 1 293 ? -23.421 9.693 16.948 1.00 79.38 293 THR A O 1
ATOM 2293 N N . TRP A 1 294 ? -22.570 8.295 15.401 1.00 88.94 294 TRP A N 1
ATOM 2294 C CA . TRP A 1 294 ? -21.335 9.016 15.098 1.00 88.94 294 TRP A CA 1
ATOM 2295 C C . TRP A 1 294 ? -21.386 9.645 13.696 1.00 88.94 294 TRP A C 1
ATOM 2297 O O . TRP A 1 294 ? -22.101 9.158 12.818 1.00 88.94 294 TRP A O 1
ATOM 2307 N N . GLN A 1 295 ? -20.644 10.737 13.498 1.00 92.38 295 GLN A N 1
ATOM 2308 C CA . GLN A 1 295 ? -20.620 11.516 12.255 1.00 92.38 295 GLN A CA 1
ATOM 2309 C C . GLN A 1 295 ? -19.511 11.085 11.302 1.00 92.38 295 GLN A C 1
ATOM 2311 O O . GLN A 1 295 ? -19.743 11.072 10.098 1.00 92.38 295 GLN A O 1
ATOM 2316 N N . SER A 1 296 ? -18.350 10.691 11.825 1.00 94.69 296 SER A N 1
ATOM 2317 C CA . SER A 1 296 ? -17.214 10.230 11.026 1.00 94.69 296 SER A CA 1
ATOM 2318 C C . SER A 1 296 ? -16.566 8.985 11.624 1.00 94.69 296 SER A C 1
ATOM 2320 O O . SER A 1 296 ? -16.885 8.561 12.742 1.00 94.69 296 SER A O 1
ATOM 2322 N N . VAL A 1 297 ? -15.684 8.355 10.851 1.00 95.31 297 VAL A N 1
ATOM 2323 C CA . VAL A 1 297 ? -14.854 7.234 11.288 1.00 95.31 297 VAL A CA 1
ATOM 2324 C C . VAL A 1 297 ? -13.401 7.517 10.935 1.00 95.31 297 VAL A C 1
ATOM 2326 O O . VAL A 1 297 ? -13.089 7.809 9.781 1.00 95.31 297 VAL A O 1
ATOM 2329 N N . LEU A 1 298 ? -12.526 7.375 11.929 1.00 96.75 298 LEU A N 1
ATOM 2330 C CA . LEU A 1 298 ? -11.076 7.310 11.764 1.00 96.75 298 LEU A CA 1
ATOM 2331 C C . LEU A 1 298 ? -10.658 5.840 11.678 1.00 96.75 298 LEU A C 1
ATOM 2333 O O . LEU A 1 298 ? -11.037 5.055 12.548 1.00 96.75 298 LEU A O 1
ATOM 2337 N N . ALA A 1 299 ? -9.889 5.467 10.661 1.00 98.00 299 ALA A N 1
ATOM 2338 C CA . ALA A 1 299 ? -9.346 4.133 10.444 1.00 98.00 299 ALA A CA 1
ATOM 2339 C C . ALA A 1 299 ? -7.817 4.190 10.346 1.00 98.00 299 ALA A C 1
ATOM 2341 O O . ALA A 1 299 ? -7.277 4.924 9.524 1.00 98.00 299 ALA A O 1
ATOM 2342 N N . ILE A 1 300 ? -7.133 3.410 11.181 1.00 98.25 300 ILE A N 1
ATOM 2343 C CA . ILE A 1 300 ? -5.676 3.413 11.334 1.00 98.25 300 ILE A CA 1
ATOM 2344 C C . ILE A 1 300 ? -5.140 2.032 10.946 1.00 98.25 300 ILE A C 1
ATOM 2346 O O . ILE A 1 300 ? -5.424 1.069 11.672 1.00 98.25 300 ILE A O 1
ATOM 2350 N N . PRO A 1 301 ? -4.391 1.894 9.839 1.00 97.88 301 PRO A N 1
ATOM 2351 C CA . PRO A 1 301 ? -3.735 0.640 9.499 1.00 97.88 301 PRO A CA 1
ATOM 2352 C C . PRO A 1 301 ? -2.631 0.327 10.511 1.00 97.88 301 PRO A C 1
ATOM 2354 O O . PRO A 1 301 ? -1.880 1.204 10.935 1.00 97.88 301 PRO A O 1
ATOM 2357 N N . ILE A 1 302 ? -2.544 -0.941 10.902 1.00 98.25 302 ILE A N 1
ATOM 2358 C CA . ILE A 1 302 ? -1.572 -1.443 11.870 1.00 98.25 302 ILE A CA 1
ATOM 2359 C C . ILE A 1 302 ? -0.589 -2.347 11.141 1.00 98.25 302 ILE A C 1
ATOM 2361 O O . ILE A 1 302 ? -0.936 -3.449 10.695 1.00 98.25 302 ILE A O 1
ATOM 2365 N N . PHE A 1 303 ? 0.647 -1.870 11.044 1.00 96.56 303 PHE A N 1
ATOM 2366 C CA . PHE A 1 303 ? 1.738 -2.573 10.386 1.00 96.56 303 PHE A CA 1
ATOM 2367 C C . PHE A 1 303 ? 2.358 -3.591 11.330 1.00 96.56 303 PHE A C 1
ATOM 2369 O O . PHE A 1 303 ? 2.642 -3.291 12.488 1.00 96.56 303 PHE A O 1
ATOM 2376 N N . VAL A 1 304 ? 2.541 -4.819 10.867 1.00 95.00 304 VAL A N 1
ATOM 2377 C CA . VAL A 1 304 ? 3.096 -5.902 11.676 1.00 95.00 304 VAL A CA 1
ATOM 2378 C C . VAL A 1 304 ? 4.211 -6.599 10.918 1.00 95.00 304 VAL A C 1
ATOM 2380 O O . VAL A 1 304 ? 4.125 -6.814 9.711 1.00 95.00 304 VAL A O 1
ATOM 2383 N N . GLY A 1 305 ? 5.236 -7.009 11.652 1.00 90.75 305 GLY A N 1
ATOM 2384 C CA . GLY A 1 305 ? 6.349 -7.762 11.103 1.00 90.75 305 GLY A CA 1
ATOM 2385 C C . GLY A 1 305 ? 7.156 -8.465 12.180 1.00 90.75 305 GLY A C 1
ATOM 2386 O O . GLY A 1 305 ? 6.913 -8.322 13.382 1.00 90.75 305 GLY A O 1
ATOM 2387 N N . ASP A 1 306 ? 8.089 -9.285 11.714 1.00 86.44 306 ASP A N 1
ATOM 2388 C CA . ASP A 1 306 ? 9.032 -10.049 12.529 1.00 86.44 306 ASP A CA 1
ATOM 2389 C C . ASP A 1 306 ? 10.404 -9.361 12.642 1.00 86.44 306 ASP A C 1
ATOM 2391 O O . ASP A 1 306 ? 11.281 -9.859 13.345 1.00 86.44 306 ASP A O 1
ATOM 2395 N N . GLY A 1 307 ? 10.581 -8.210 11.981 1.00 87.31 307 GLY A N 1
ATOM 2396 C CA . GLY A 1 307 ? 11.848 -7.484 11.886 1.00 87.31 307 GLY A CA 1
ATOM 2397 C C . GLY A 1 307 ? 12.849 -8.089 10.893 1.00 87.31 307 GLY A C 1
ATOM 2398 O O . GLY A 1 307 ? 13.912 -7.508 10.683 1.00 87.31 307 GLY A O 1
ATOM 2399 N N . GLU A 1 308 ? 12.536 -9.228 10.266 1.00 88.19 308 GLU A N 1
ATOM 2400 C CA . GLU A 1 308 ? 13.375 -9.854 9.235 1.00 88.19 308 GLU A CA 1
ATOM 2401 C C . GLU A 1 308 ? 12.874 -9.558 7.815 1.00 88.19 308 GLU A C 1
ATOM 2403 O O . GLU A 1 308 ? 13.676 -9.434 6.876 1.00 88.19 308 GLU A O 1
ATOM 2408 N N . MET A 1 309 ? 11.551 -9.475 7.663 1.00 90.69 309 MET A N 1
ATOM 2409 C CA . MET A 1 309 ? 10.838 -9.159 6.425 1.00 90.69 309 MET A CA 1
ATOM 2410 C C . MET A 1 309 ? 10.183 -7.774 6.516 1.00 90.69 309 MET A C 1
ATOM 2412 O O . MET A 1 309 ? 9.973 -7.285 7.627 1.00 90.69 309 MET A O 1
ATOM 2416 N N . PRO A 1 310 ? 9.837 -7.141 5.380 1.00 91.31 310 PRO A N 1
ATOM 2417 C CA . PRO A 1 310 ? 9.160 -5.849 5.383 1.00 91.31 310 PRO A CA 1
ATOM 2418 C C . PRO A 1 310 ? 7.843 -5.924 6.145 1.00 91.31 310 PRO A C 1
ATOM 2420 O O . PRO A 1 310 ? 7.094 -6.886 5.980 1.00 91.31 310 PRO A O 1
ATOM 2423 N N . ASP A 1 311 ? 7.532 -4.914 6.948 1.00 93.50 311 ASP A N 1
ATOM 2424 C CA . ASP A 1 311 ? 6.237 -4.848 7.617 1.00 93.50 311 ASP A CA 1
ATOM 2425 C C . ASP A 1 311 ? 5.094 -4.767 6.591 1.00 93.50 311 ASP A C 1
ATOM 2427 O O . ASP A 1 311 ? 5.253 -4.253 5.480 1.00 93.50 311 ASP A O 1
ATOM 2431 N N . PHE A 1 312 ? 3.929 -5.289 6.970 1.00 94.69 312 PHE A N 1
ATOM 2432 C CA . PHE A 1 312 ? 2.710 -5.248 6.161 1.00 94.69 312 PHE A CA 1
ATOM 2433 C C . PHE A 1 312 ? 1.526 -4.821 7.026 1.00 94.69 312 PHE A C 1
ATOM 2435 O O . PHE A 1 312 ? 1.508 -5.092 8.231 1.00 94.69 312 PHE A O 1
ATOM 2442 N N . ALA A 1 313 ? 0.514 -4.188 6.434 1.00 95.69 313 ALA A N 1
ATOM 2443 C CA . ALA A 1 313 ? -0.716 -3.872 7.153 1.00 95.69 313 ALA A CA 1
ATOM 2444 C C . ALA A 1 313 ? -1.497 -5.167 7.462 1.00 95.69 313 ALA A C 1
ATOM 2446 O O . ALA A 1 313 ? -2.082 -5.795 6.582 1.00 95.69 313 ALA A O 1
ATOM 2447 N N . GLY A 1 314 ? -1.478 -5.607 8.724 1.00 96.38 314 GLY A N 1
ATOM 2448 C CA . GLY A 1 314 ? -2.105 -6.866 9.162 1.00 96.38 314 GLY A CA 1
ATOM 2449 C C . GLY A 1 314 ? -3.413 -6.685 9.935 1.00 96.38 314 GLY A C 1
ATOM 2450 O O . GLY A 1 314 ? -4.140 -7.653 10.182 1.00 96.38 314 GLY A O 1
ATOM 2451 N N . ALA A 1 315 ? -3.712 -5.457 10.347 1.00 98.25 315 ALA A N 1
ATOM 2452 C CA . ALA A 1 315 ? -4.889 -5.106 11.129 1.00 98.25 315 ALA A CA 1
ATOM 2453 C C . ALA A 1 315 ? -5.262 -3.632 10.921 1.00 98.25 315 ALA A C 1
ATOM 2455 O O . ALA A 1 315 ? -4.491 -2.866 10.351 1.00 98.25 315 ALA A O 1
ATOM 2456 N N . VAL A 1 316 ? -6.445 -3.238 11.394 1.00 98.62 316 VAL A N 1
ATOM 2457 C CA . VAL A 1 316 ? -6.922 -1.848 11.373 1.00 98.62 316 VAL A CA 1
ATOM 2458 C C . VAL A 1 316 ? -7.655 -1.531 12.667 1.00 98.62 316 VAL A C 1
ATOM 2460 O O . VAL A 1 316 ? -8.493 -2.316 13.117 1.00 98.62 316 VAL A O 1
ATOM 2463 N N . LEU A 1 317 ? -7.390 -0.368 13.251 1.00 98.50 317 LEU A N 1
ATOM 2464 C CA . LEU A 1 317 ? -8.223 0.201 14.310 1.00 98.50 317 LEU A CA 1
ATOM 2465 C C . LEU A 1 317 ? -9.222 1.169 13.705 1.00 98.50 317 LEU A C 1
ATOM 2467 O O . LEU A 1 317 ? -8.860 1.964 12.847 1.00 98.50 317 LEU A O 1
ATOM 2471 N N . THR A 1 318 ? -10.463 1.144 14.175 1.00 98.00 318 THR A N 1
ATOM 2472 C CA . THR A 1 318 ? -11.467 2.138 13.791 1.00 98.00 318 THR A CA 1
ATOM 2473 C C . THR A 1 318 ? -12.102 2.790 15.005 1.00 98.00 318 THR A C 1
ATOM 2475 O O . THR A 1 318 ? -12.506 2.074 15.927 1.00 98.00 318 THR A O 1
ATOM 2478 N N . PHE A 1 319 ? -12.280 4.107 14.948 1.00 97.31 319 PHE A N 1
ATOM 2479 C CA . PHE A 1 319 ? -12.955 4.918 15.959 1.00 97.31 319 PHE A CA 1
ATOM 2480 C C . PHE A 1 319 ? -14.121 5.676 15.321 1.00 97.31 319 PHE A C 1
ATOM 2482 O O . PHE A 1 319 ? -13.919 6.430 14.374 1.00 97.31 319 PHE A O 1
ATOM 2489 N N . GLY A 1 320 ? -15.343 5.467 15.816 1.00 95.75 320 GLY A N 1
ATOM 2490 C CA . GLY A 1 320 ? -16.515 6.256 15.417 1.00 95.75 320 GLY A CA 1
ATOM 2491 C C . GLY A 1 320 ? -16.595 7.546 16.231 1.00 95.75 320 GLY A C 1
ATOM 2492 O O . GLY A 1 320 ? -16.730 7.474 17.453 1.00 95.75 320 GLY A O 1
ATOM 2493 N N . LEU A 1 321 ? -16.525 8.701 15.571 1.00 95.75 321 LEU A N 1
ATOM 2494 C CA . LEU A 1 321 ? -16.346 10.017 16.192 1.00 95.75 321 LEU A CA 1
AT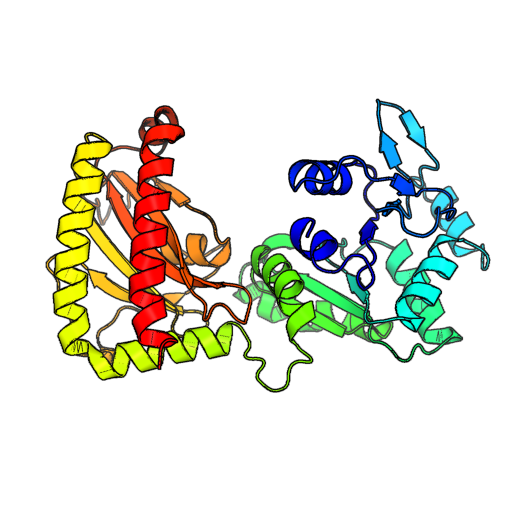OM 2495 C C . LEU A 1 321 ? -17.600 10.888 16.045 1.00 95.75 321 LEU A C 1
ATOM 2497 O O . LEU A 1 321 ? -18.290 10.849 15.024 1.00 95.75 321 LEU A O 1
ATOM 2501 N N . SER A 1 322 ? -17.908 11.695 17.059 1.00 94.81 322 SER A N 1
ATOM 2502 C CA . SER A 1 322 ? -19.075 12.591 17.058 1.00 94.81 322 SER A CA 1
ATOM 2503 C C . SER A 1 322 ? -18.960 13.792 16.120 1.00 94.81 322 SER A C 1
ATOM 2505 O O . SER A 1 322 ? -19.952 14.484 15.903 1.00 94.81 322 SER A O 1
ATOM 2507 N N . GLU A 1 323 ? -17.768 14.059 15.597 1.00 94.19 323 GLU A N 1
ATOM 2508 C CA . GLU A 1 323 ? -17.464 15.201 14.738 1.00 94.19 323 GLU A CA 1
ATOM 2509 C C . GLU A 1 323 ? -17.294 14.771 13.280 1.00 94.19 323 GLU A C 1
ATOM 2511 O O . GLU A 1 323 ? -16.945 13.624 13.007 1.00 94.19 323 GLU A O 1
ATOM 2516 N N . SER A 1 324 ? -17.548 15.682 12.343 1.00 94.00 324 SER A N 1
ATOM 2517 C CA . SER A 1 324 ? -17.284 15.460 10.922 1.00 94.00 324 SER A CA 1
ATOM 2518 C C . SER A 1 324 ? -15.789 15.336 10.617 1.00 94.00 324 SER A C 1
ATOM 2520 O O . SER A 1 324 ? -14.962 15.974 11.272 1.00 94.00 324 SER A O 1
ATOM 2522 N N . ALA A 1 325 ? -15.455 14.619 9.551 1.00 93.94 325 ALA A N 1
ATOM 2523 C CA . ALA A 1 325 ? -14.106 14.498 9.017 1.00 93.94 325 ALA A CA 1
ATOM 2524 C C . ALA A 1 325 ? -13.476 15.868 8.718 1.00 93.94 325 ALA A C 1
ATOM 2526 O O . ALA A 1 325 ? -12.324 16.091 9.070 1.00 93.94 325 ALA A O 1
ATOM 2527 N N . ALA A 1 326 ? -14.235 16.808 8.142 1.00 93.44 326 ALA A N 1
ATOM 2528 C CA . ALA A 1 326 ? -13.733 18.145 7.814 1.00 93.44 326 ALA A CA 1
ATOM 2529 C C . ALA A 1 326 ? -13.217 18.914 9.046 1.00 93.44 326 ALA A C 1
ATOM 2531 O O . ALA A 1 326 ? -12.107 19.435 9.014 1.00 93.44 326 ALA A O 1
ATOM 2532 N N . GLY A 1 327 ? -13.977 18.927 10.148 1.00 91.25 327 GLY A N 1
ATOM 2533 C CA . GLY A 1 327 ? -13.561 19.595 11.393 1.00 91.25 327 GLY A CA 1
ATOM 2534 C C . GLY A 1 327 ? -12.347 18.944 12.072 1.00 91.25 327 GLY A C 1
ATOM 2535 O O . GLY A 1 327 ? -11.527 19.612 12.701 1.00 91.25 327 GLY A O 1
ATOM 2536 N N . LEU A 1 328 ? -12.176 17.634 11.890 1.00 91.19 328 LEU A N 1
ATOM 2537 C CA . LEU A 1 328 ? -11.011 16.906 12.390 1.00 91.19 328 LEU A CA 1
ATOM 2538 C C . LEU A 1 328 ? -9.763 17.121 11.521 1.00 91.19 328 LEU A C 1
ATOM 2540 O O . LEU A 1 328 ? -8.659 17.188 12.057 1.00 91.19 328 LEU A O 1
ATOM 2544 N N . LEU A 1 329 ? -9.917 17.276 10.203 1.00 91.38 329 LEU A N 1
ATOM 2545 C CA . LEU A 1 329 ? -8.810 17.572 9.284 1.00 91.38 329 LEU A CA 1
ATOM 2546 C C . LEU A 1 329 ? -8.142 18.921 9.583 1.00 91.38 329 LEU A C 1
ATOM 2548 O O . LEU A 1 329 ? -6.933 19.043 9.431 1.00 91.38 329 LEU A O 1
ATOM 2552 N N . GLU A 1 330 ? -8.881 19.905 10.102 1.00 90.56 330 GLU A N 1
ATOM 2553 C CA . GLU A 1 330 ? -8.301 21.180 10.561 1.00 90.56 330 GLU A CA 1
ATOM 2554 C C . GLU A 1 330 ? -7.302 21.014 11.725 1.00 90.56 330 GLU A C 1
ATOM 2556 O O . GLU A 1 330 ? -6.537 21.930 12.024 1.00 90.56 330 GLU A O 1
ATOM 2561 N N . ARG A 1 331 ? -7.291 19.845 12.381 1.00 87.81 331 ARG A N 1
ATOM 2562 C CA . ARG A 1 331 ? -6.449 19.508 13.539 1.00 87.81 331 ARG A CA 1
ATOM 2563 C C . ARG A 1 331 ? -5.542 18.305 13.263 1.00 87.81 331 ARG A C 1
ATOM 2565 O O . ARG A 1 331 ? -5.254 17.525 14.173 1.00 87.81 331 ARG A O 1
ATOM 2572 N N . GLU A 1 332 ? -5.092 18.165 12.015 1.00 89.19 332 GLU A N 1
ATOM 2573 C CA . GLU A 1 332 ? -4.259 17.052 11.538 1.00 89.19 332 GLU A CA 1
ATOM 2574 C C . GLU A 1 332 ? -3.067 16.731 12.431 1.00 89.19 332 GLU A C 1
ATOM 2576 O O . GLU A 1 332 ? -2.935 15.593 12.865 1.00 89.19 332 GLU A O 1
ATOM 2581 N N . GLU A 1 333 ? -2.276 17.732 12.808 1.00 88.38 333 GLU A N 1
ATOM 2582 C CA . GLU A 1 333 ? -1.095 17.547 13.662 1.00 88.38 333 GLU A CA 1
ATOM 2583 C C . GLU A 1 333 ? -1.424 16.891 15.020 1.00 88.38 333 GLU A C 1
ATOM 2585 O O . GLU A 1 333 ? -0.645 16.106 15.569 1.00 88.38 333 GLU A O 1
ATOM 2590 N N . THR A 1 334 ? -2.608 17.188 15.569 1.00 85.56 334 THR A N 1
ATOM 2591 C CA . THR A 1 334 ? -3.035 16.625 16.854 1.00 85.56 334 THR A CA 1
ATOM 2592 C C . THR A 1 334 ? -3.402 15.156 16.699 1.00 85.56 334 THR A C 1
ATOM 2594 O O . THR A 1 334 ? -2.919 14.320 17.462 1.00 85.56 334 THR A O 1
ATOM 2597 N N . TRP A 1 335 ? -4.236 14.812 15.712 1.00 87.25 335 TRP A N 1
ATOM 2598 C CA . TRP A 1 335 ? -4.643 13.419 15.545 1.00 87.25 335 TRP A CA 1
ATOM 2599 C C . TRP A 1 335 ? -3.549 12.552 14.922 1.00 87.25 335 TRP A C 1
ATOM 2601 O O . TRP A 1 335 ? -3.499 11.368 15.245 1.00 87.25 335 TRP A O 1
ATOM 2611 N N . SER A 1 336 ? -2.639 13.099 14.111 1.00 91.19 336 SER A N 1
ATOM 2612 C CA . SER A 1 336 ? -1.531 12.341 13.513 1.00 91.19 336 SER A CA 1
ATOM 2613 C C . SER A 1 336 ? -0.597 11.769 14.580 1.00 91.19 336 SER A C 1
ATOM 2615 O O . SER A 1 336 ? -0.228 10.598 14.507 1.00 91.19 336 SER A O 1
ATOM 2617 N N . THR A 1 337 ? -0.300 12.552 15.621 1.00 90.94 337 THR A N 1
ATOM 2618 C CA . THR A 1 337 ? 0.508 12.111 16.770 1.00 90.94 337 THR A CA 1
ATOM 2619 C C . THR A 1 337 ? -0.165 10.944 17.501 1.00 90.94 337 THR A C 1
ATOM 2621 O O . THR A 1 337 ? 0.454 9.913 17.756 1.00 90.94 337 THR A O 1
ATOM 2624 N N . VAL A 1 338 ? -1.471 11.059 17.773 1.00 91.44 338 VAL A N 1
ATOM 2625 C CA . VAL A 1 338 ? -2.257 9.989 18.419 1.00 91.44 338 VAL A CA 1
ATOM 2626 C C . VAL A 1 338 ? -2.286 8.727 17.562 1.00 91.44 338 VAL A C 1
ATOM 2628 O O . VAL A 1 338 ? -2.181 7.610 18.070 1.00 91.44 338 VAL A O 1
ATOM 2631 N N . VAL A 1 339 ? -2.429 8.898 16.252 1.00 94.62 339 VAL A N 1
ATOM 2632 C CA . VAL A 1 339 ? -2.427 7.802 15.289 1.00 94.62 339 VAL A CA 1
ATOM 2633 C C . VAL A 1 339 ? -1.093 7.056 15.294 1.00 94.62 339 VAL A C 1
ATOM 2635 O O . VAL A 1 339 ? -1.102 5.825 15.311 1.00 94.62 339 VAL A O 1
ATOM 2638 N N . GLU A 1 340 ? 0.035 7.764 15.325 1.00 95.00 340 GLU A N 1
ATOM 2639 C CA . GLU A 1 340 ? 1.373 7.162 15.377 1.00 95.00 340 GLU A CA 1
ATOM 2640 C C . GLU A 1 340 ? 1.592 6.358 16.669 1.00 95.00 340 GLU A C 1
ATOM 2642 O O . GLU A 1 340 ? 2.047 5.207 16.625 1.00 95.00 340 GLU A O 1
ATOM 2647 N N . GLU A 1 341 ? 1.204 6.920 17.818 1.00 94.50 341 GLU A N 1
ATOM 2648 C CA . GLU A 1 341 ? 1.298 6.252 19.121 1.00 94.50 341 GLU A CA 1
ATOM 2649 C C . GLU A 1 341 ? 0.451 4.973 19.169 1.00 94.50 341 GLU A C 1
ATOM 2651 O O . GLU A 1 341 ? 0.933 3.906 19.571 1.00 94.50 341 GLU A O 1
ATOM 2656 N N . LEU A 1 342 ? -0.806 5.055 18.717 1.00 96.62 342 LEU A N 1
ATOM 2657 C CA . LEU A 1 342 ? -1.712 3.909 18.665 1.00 96.62 342 LEU A CA 1
ATOM 2658 C C . LEU A 1 342 ? -1.216 2.846 17.690 1.00 96.62 342 LEU A C 1
ATOM 2660 O O . LEU A 1 342 ? -1.223 1.662 18.039 1.00 96.62 342 LEU A O 1
ATOM 2664 N N . SER A 1 343 ? -0.774 3.255 16.499 1.00 96.69 343 SER A N 1
ATOM 2665 C CA . SER A 1 343 ? -0.220 2.347 15.496 1.00 96.69 343 SER A CA 1
ATOM 2666 C C . SER A 1 343 ? 0.951 1.568 16.088 1.00 96.69 343 SER A C 1
ATOM 2668 O O . SER A 1 343 ? 0.883 0.345 16.183 1.00 96.69 343 SER A O 1
ATOM 2670 N N . THR A 1 344 ? 1.936 2.262 16.663 1.00 96.12 344 THR A N 1
ATOM 2671 C CA . THR A 1 344 ? 3.109 1.649 17.307 1.00 96.12 344 THR A CA 1
ATOM 2672 C C . THR A 1 344 ? 2.724 0.680 18.430 1.00 96.12 344 THR A C 1
ATOM 2674 O O . THR A 1 344 ? 3.216 -0.456 18.490 1.00 96.12 344 THR A O 1
ATOM 2677 N N . ALA A 1 345 ? 1.821 1.090 19.327 1.00 96.88 345 ALA A N 1
ATOM 2678 C CA . ALA A 1 345 ? 1.395 0.267 20.456 1.00 96.88 345 ALA A CA 1
ATOM 2679 C C . ALA A 1 345 ? 0.686 -1.020 20.001 1.00 96.88 345 ALA A C 1
ATOM 2681 O O . ALA A 1 345 ? 0.941 -2.107 20.538 1.00 96.88 345 ALA A O 1
ATOM 2682 N N . TRP A 1 346 ? -0.191 -0.923 19.001 1.00 97.94 346 TRP A N 1
ATOM 2683 C CA . TRP A 1 346 ? -0.918 -2.070 18.461 1.00 97.94 346 TRP A CA 1
ATOM 2684 C C . TRP A 1 346 ? -0.049 -2.956 17.571 1.00 97.94 346 TRP A C 1
ATOM 2686 O O . TRP A 1 346 ? -0.144 -4.180 17.693 1.00 97.94 346 TRP A O 1
ATOM 2696 N N . SER A 1 347 ? 0.856 -2.384 16.779 1.00 97.06 347 SER A N 1
ATOM 2697 C CA . SER A 1 347 ? 1.884 -3.109 16.026 1.00 97.06 347 SER A CA 1
ATOM 2698 C C . SER A 1 347 ? 2.704 -4.003 16.949 1.00 97.06 347 SER A C 1
ATOM 2700 O O . SER A 1 347 ? 2.802 -5.211 16.722 1.00 97.06 347 SER A O 1
ATOM 2702 N N . ALA A 1 348 ? 3.192 -3.461 18.069 1.00 95.38 348 ALA A N 1
ATOM 2703 C CA . ALA A 1 348 ? 3.900 -4.245 19.076 1.00 95.38 348 ALA A CA 1
ATOM 2704 C C . ALA A 1 348 ? 3.000 -5.322 19.707 1.00 95.38 348 ALA A C 1
ATOM 2706 O O . ALA A 1 348 ? 3.425 -6.465 19.887 1.00 95.38 348 ALA A O 1
ATOM 2707 N N . ARG A 1 349 ? 1.745 -4.993 20.041 1.00 95.75 349 ARG A N 1
ATOM 2708 C CA . ARG A 1 349 ? 0.800 -5.925 20.683 1.00 95.75 349 ARG A CA 1
ATOM 2709 C C . ARG A 1 349 ? 0.469 -7.130 19.794 1.00 95.75 349 ARG A C 1
ATOM 2711 O O . ARG A 1 349 ? 0.457 -8.256 20.296 1.00 95.75 349 ARG A O 1
ATOM 2718 N N . ILE A 1 350 ? 0.213 -6.901 18.508 1.00 96.56 350 ILE A N 1
ATOM 2719 C CA . ILE A 1 350 ? -0.136 -7.934 17.520 1.00 96.56 350 ILE A CA 1
ATOM 2720 C C . ILE A 1 350 ? 1.121 -8.696 17.079 1.00 96.56 350 ILE A C 1
ATOM 2722 O O . ILE A 1 350 ? 1.116 -9.932 17.042 1.00 96.56 350 ILE A O 1
ATOM 2726 N N . GLY A 1 351 ? 2.214 -7.979 16.804 1.00 94.44 351 GLY A N 1
ATOM 2727 C CA . GLY A 1 351 ? 3.487 -8.547 16.360 1.00 94.44 351 GLY A CA 1
ATOM 2728 C C . GLY A 1 351 ? 4.131 -9.455 17.407 1.00 94.44 351 GLY A C 1
ATOM 2729 O O . GLY A 1 351 ? 4.494 -10.587 17.092 1.00 94.44 351 GLY A O 1
ATOM 2730 N N . ASN A 1 352 ? 4.179 -9.033 18.678 1.00 93.69 352 ASN A N 1
ATOM 2731 C CA . ASN A 1 352 ? 4.752 -9.841 19.765 1.00 93.69 352 ASN A CA 1
ATOM 2732 C C . ASN A 1 352 ? 4.038 -11.187 19.937 1.00 93.69 352 ASN A C 1
ATOM 2734 O O . ASN A 1 352 ? 4.685 -12.185 20.222 1.00 93.69 352 ASN A O 1
ATOM 2738 N N . LEU A 1 353 ? 2.715 -11.231 19.767 1.00 94.06 353 LEU A N 1
ATOM 2739 C CA . LEU A 1 353 ? 1.964 -12.484 19.851 1.00 94.06 353 LEU A CA 1
ATOM 2740 C C . LEU A 1 353 ? 2.220 -13.393 18.640 1.00 94.06 353 LEU A C 1
ATOM 2742 O O . LEU A 1 353 ? 2.174 -14.617 18.753 1.00 94.06 353 LEU A O 1
ATOM 2746 N N . SER A 1 354 ? 2.413 -12.791 17.469 1.00 93.38 354 SER A N 1
ATOM 2747 C CA . SER A 1 354 ? 2.393 -13.510 16.197 1.00 93.38 354 SER A CA 1
ATOM 2748 C C . SER A 1 354 ? 3.772 -13.998 15.771 1.00 93.38 354 SER A C 1
ATOM 2750 O O . SER A 1 354 ? 3.853 -15.053 15.143 1.00 93.38 354 SER A O 1
ATOM 2752 N N . PHE A 1 355 ? 4.831 -13.261 16.117 1.00 91.06 355 PHE A N 1
ATOM 2753 C CA . PHE A 1 355 ? 6.171 -13.448 15.556 1.00 91.06 355 PHE A CA 1
ATOM 2754 C C . PHE A 1 355 ? 7.293 -13.605 16.589 1.00 91.06 355 PHE A C 1
ATOM 2756 O O . PHE A 1 355 ? 8.362 -14.083 16.218 1.00 91.06 355 PHE A O 1
ATOM 2763 N N . LYS A 1 356 ? 7.083 -13.267 17.871 1.00 80.25 356 LYS A N 1
ATOM 2764 C CA . LYS A 1 356 ? 8.075 -13.579 18.913 1.00 80.25 356 LYS A CA 1
ATOM 2765 C C . LYS A 1 356 ? 7.844 -14.994 19.440 1.00 80.25 356 LYS A C 1
ATOM 2767 O O . LYS A 1 356 ? 6.762 -15.299 19.941 1.00 80.25 356 LYS A O 1
ATOM 2772 N N . HIS A 1 357 ? 8.863 -15.839 19.297 1.00 55.28 357 HIS A N 1
ATOM 2773 C CA . HIS A 1 357 ? 8.927 -17.184 19.864 1.00 55.28 357 HIS A CA 1
ATOM 2774 C C . HIS A 1 357 ? 9.793 -17.209 21.117 1.00 55.28 357 HIS A C 1
ATOM 2776 O O . HIS A 1 357 ? 10.862 -16.556 21.099 1.00 55.28 357 HIS A O 1
#

Organism: NCBI:txid2838701

pLDDT: mean 90.13, std 7.6, range [54.84, 98.62]

Foldseek 3Di:
DLVLCVVCVVQDAAEDCDQECVSQVVNVVVPDVGEAEADQLDDDPPGHYYYHPQFHQDPNDTDNHQDDPVSLVVQLPDPPRSSLVVVLVVLQREEAEAAPDDLPPVRVLSSLLCSCVPPVGPYAYEYEDECVSVVHDPVVCVVCVVVSQVVSVVSPHGYDYYHFSVVVVQCSQQVVPPPPPPDDDPLVLLQLLQVLCQVCQQVCQVVVLVVQVVLQVVLCVLLVWHWPKKWKWFRNSPQWTWRRYIHPDGDPHPVPTDIFGAHCPTPDVQSNCQRNVHWDKAFDDDDPVDGPQAGIKIKAFAWEDQVPGDTGRGMIMMTGTNDGSVVVVVVCVRVVVSSVVVSVVVRCVSRCSRHPD

Radius of gyration: 23.48 Å; chains: 1; bounding box: 63×44×63 Å